Protein AF-A0A937ZPX1-F1 (afdb_monomer_lite)

Foldseek 3Di:
DPPLQAVQLVLLLVAAADDDDDDPDPAQKGKTKHQADLLCVLVLVCLQFSLLVQLLLVLLVHHSDPQAHWDDPDRAWIDGDQKIKGFPDDDVQKTKIWIWGHDPPDDPPPDTDTWIKIKRCVCSNVRIIMIMIRDPPSVPDDVVSVVSSRVSNHVRNDPVSSVSSSVSLVVQVVVFPPPCRNNSSSVSSVVSSVCVVVPPDDDD

Radius of gyration: 17.15 Å; chains: 1; bounding box: 42×49×42 Å

Secondary structure (DSSP, 8-state):
---SSSTTTGGGSS-----------SSSEEEEEEE--GGGGGGGGGGG-HHHHHHHHHHTT--S-SSS--EEEETTEEEETTEEEEEEEEETTEEEEEEEEEPTTS-TTSSEEEEEEEEE-TTGGGTEEEEEEE-TTGGGS-HHHHHHHHHHHHHTT-HHHHHHHHHHHHHHHHHSPTT-HHHHHHHHHHHHHHHHHHSPPPP-

Sequence (204 aa):
MRHAAALLACAWLFAVAGPAATQTSRGDAMRFDVPVNPKLERYAFLFAHPAYAAIAMESAGVPPSAASRVRAVNGQTIEFCDVVLRHAGSKGAVHDYEAGLRLPGRPAGQGTLALPIRVDATTLAQGRVSVVVSLPLAGLLPAEVADKIRFKAQYSADEVTQGRVLAYLDELSQRAPAGTGAAGVLEAIALDAYNRRIGPAAPG

pLDDT: mean 76.78, std 19.58, range [26.92, 96.38]

Structure (mmCIF, N/CA/C/O backbone):
data_AF-A0A937ZPX1-F1
#
_entry.id   AF-A0A937ZPX1-F1
#
loop_
_atom_site.group_PDB
_atom_site.id
_atom_site.type_symbol
_atom_site.label_atom_id
_atom_site.label_alt_id
_atom_site.label_comp_id
_atom_site.label_asym_id
_atom_site.label_entity_id
_atom_site.label_seq_id
_atom_site.pdbx_PDB_ins_code
_atom_site.Cartn_x
_atom_site.Cartn_y
_atom_site.Cartn_z
_atom_site.occupancy
_atom_site.B_iso_or_equiv
_atom_site.auth_seq_id
_atom_site.auth_comp_id
_atom_site.auth_asym_id
_atom_site.auth_atom_id
_atom_site.pdbx_PDB_model_num
ATOM 1 N N . MET A 1 1 ? 21.772 9.789 -17.185 1.00 31.03 1 MET A N 1
ATOM 2 C CA . MET A 1 1 ? 20.898 8.596 -17.088 1.00 31.03 1 MET A CA 1
ATOM 3 C C . MET A 1 1 ? 19.771 8.891 -16.094 1.00 31.03 1 MET A C 1
ATOM 5 O O . MET A 1 1 ? 19.997 8.789 -14.898 1.00 31.03 1 MET A O 1
ATOM 9 N N . ARG A 1 2 ? 18.605 9.377 -16.556 1.00 28.53 2 ARG A N 1
ATOM 10 C CA . ARG A 1 2 ? 17.520 9.925 -15.702 1.00 28.53 2 ARG A CA 1
ATOM 11 C C . ARG A 1 2 ? 16.160 9.205 -15.830 1.00 28.53 2 ARG A C 1
ATOM 13 O O . ARG A 1 2 ? 15.161 9.726 -15.361 1.00 28.53 2 ARG A O 1
ATOM 20 N N . HIS A 1 3 ? 16.108 7.994 -16.395 1.00 27.91 3 HIS A N 1
ATOM 21 C CA . HIS A 1 3 ? 14.830 7.315 -16.699 1.00 27.91 3 HIS A CA 1
ATOM 22 C C . HIS A 1 3 ? 14.634 5.925 -16.064 1.00 27.91 3 HIS A C 1
ATOM 24 O O . HIS A 1 3 ? 13.796 5.160 -16.518 1.00 27.91 3 HIS A O 1
ATOM 30 N N . ALA A 1 4 ? 15.338 5.597 -14.974 1.00 26.92 4 ALA A N 1
ATOM 31 C CA . ALA A 1 4 ? 15.158 4.319 -14.260 1.00 26.92 4 ALA A CA 1
ATOM 32 C C . ALA A 1 4 ? 14.374 4.437 -12.932 1.00 26.92 4 ALA A C 1
ATOM 34 O O . ALA A 1 4 ? 14.269 3.470 -12.182 1.00 26.92 4 ALA A O 1
ATOM 35 N N . ALA A 1 5 ? 13.829 5.616 -12.613 1.00 30.03 5 ALA A N 1
ATOM 36 C CA . ALA A 1 5 ? 13.212 5.887 -11.309 1.00 30.03 5 ALA A CA 1
ATOM 37 C C . ALA A 1 5 ? 11.721 5.504 -11.217 1.00 30.03 5 ALA A C 1
ATOM 39 O O . ALA A 1 5 ? 11.164 5.479 -10.122 1.00 30.03 5 ALA A O 1
ATOM 40 N N . ALA A 1 6 ? 11.080 5.184 -12.343 1.00 32.66 6 ALA A N 1
ATOM 41 C CA . ALA A 1 6 ? 9.627 5.063 -12.423 1.00 32.66 6 ALA A CA 1
ATOM 42 C C . ALA A 1 6 ? 9.093 3.626 -12.219 1.00 32.66 6 ALA A C 1
ATOM 44 O O . ALA A 1 6 ? 7.953 3.437 -11.822 1.00 32.66 6 ALA A O 1
ATOM 45 N N . LEU A 1 7 ? 9.933 2.596 -12.347 1.00 31.48 7 LEU A N 1
ATOM 46 C CA . LEU A 1 7 ? 9.563 1.215 -11.984 1.00 31.48 7 LEU A CA 1
ATOM 47 C C . LEU A 1 7 ? 9.625 0.945 -10.467 1.00 31.48 7 LEU A C 1
ATOM 49 O O . LEU A 1 7 ? 9.211 -0.109 -9.995 1.00 31.48 7 LEU A O 1
ATOM 53 N N . LEU A 1 8 ? 10.129 1.906 -9.688 1.00 31.09 8 LEU A N 1
ATOM 54 C CA . LEU A 1 8 ? 10.545 1.703 -8.300 1.00 31.09 8 LEU A CA 1
ATOM 55 C C . LEU A 1 8 ? 9.529 2.127 -7.235 1.00 31.09 8 LEU A C 1
ATOM 57 O O . LEU A 1 8 ? 9.814 1.969 -6.050 1.00 31.09 8 LEU A O 1
ATOM 61 N N . ALA A 1 9 ? 8.377 2.663 -7.630 1.00 34.94 9 ALA A N 1
ATOM 62 C CA . ALA A 1 9 ? 7.306 3.001 -6.693 1.00 34.94 9 ALA A CA 1
ATOM 63 C C . ALA A 1 9 ? 5.992 2.244 -6.959 1.00 34.94 9 ALA A C 1
ATOM 65 O O . ALA A 1 9 ? 5.156 2.167 -6.064 1.00 34.94 9 ALA A O 1
ATOM 66 N N . CYS A 1 10 ? 5.867 1.524 -8.086 1.00 33.00 10 CYS A N 1
ATOM 67 C CA . CYS A 1 10 ? 4.817 0.508 -8.226 1.00 33.00 10 CYS A CA 1
ATOM 68 C C . CYS A 1 10 ? 4.980 -0.593 -7.178 1.00 33.00 10 CYS A C 1
ATOM 70 O O . CYS A 1 10 ? 4.009 -0.952 -6.538 1.00 33.00 10 CYS A O 1
ATOM 72 N N . ALA A 1 11 ? 6.211 -1.045 -6.923 1.00 36.75 11 ALA A N 1
ATOM 73 C CA . ALA A 1 11 ? 6.512 -2.078 -5.930 1.00 36.75 11 ALA A CA 1
ATOM 74 C C . ALA A 1 11 ? 6.548 -1.585 -4.468 1.00 36.75 11 ALA A C 1
ATOM 76 O O . ALA A 1 11 ? 6.886 -2.363 -3.591 1.00 36.75 11 ALA A O 1
ATOM 77 N N . TRP A 1 12 ? 6.251 -0.310 -4.191 1.00 38.00 12 TRP A N 1
ATOM 78 C CA . TRP A 1 12 ? 6.150 0.220 -2.816 1.00 38.00 12 TRP A CA 1
ATOM 79 C C . TRP A 1 12 ? 4.711 0.508 -2.395 1.00 38.00 12 TRP A C 1
ATOM 81 O O . TRP A 1 12 ? 4.411 0.556 -1.207 1.00 38.00 12 TRP A O 1
ATOM 91 N N . LEU A 1 13 ? 3.805 0.606 -3.368 1.00 39.78 13 LEU A N 1
ATOM 92 C CA . LEU A 1 13 ? 2.374 0.425 -3.134 1.00 39.78 13 LEU A CA 1
ATOM 93 C C . LEU A 1 13 ? 1.948 -1.031 -3.032 1.00 39.78 13 LEU A C 1
ATOM 95 O O . LEU A 1 13 ? 0.796 -1.324 -2.724 1.00 39.78 13 LEU A O 1
ATOM 99 N N . PHE A 1 14 ? 2.904 -1.930 -3.206 1.00 39.75 14 PHE A N 1
ATOM 100 C CA . PHE A 1 14 ? 2.783 -3.301 -2.783 1.00 39.75 14 PHE A CA 1
ATOM 101 C C . PHE A 1 14 ? 3.719 -3.464 -1.612 1.00 39.75 14 PHE A C 1
ATOM 103 O O . PHE A 1 14 ? 4.932 -3.420 -1.776 1.00 39.75 14 PHE A O 1
ATOM 110 N N . ALA A 1 15 ? 3.116 -3.488 -0.425 1.00 34.44 15 ALA A N 1
ATOM 111 C CA 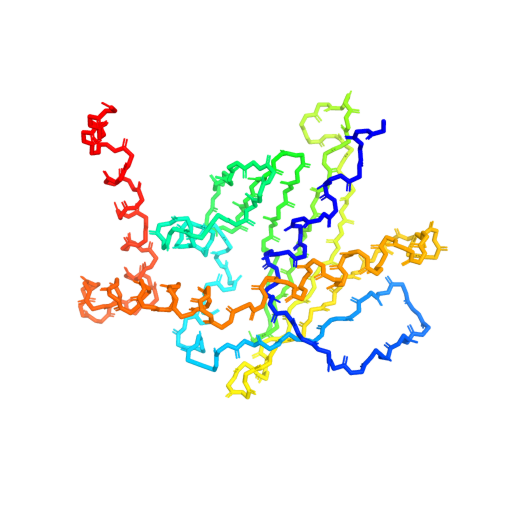. ALA A 1 15 ? 3.778 -3.532 0.867 1.00 34.44 15 ALA A CA 1
ATOM 112 C C . ALA A 1 15 ? 5.003 -4.485 0.816 1.00 34.44 15 ALA A C 1
ATOM 114 O O . ALA A 1 15 ? 4.901 -5.481 0.117 1.00 34.44 15 ALA A O 1
ATOM 115 N N . VAL A 1 16 ? 6.187 -4.087 1.337 1.00 52.47 16 VAL A N 1
ATOM 116 C CA . VAL A 1 16 ? 6.844 -4.473 2.625 1.00 52.47 16 VAL A CA 1
ATOM 117 C C . VAL A 1 16 ? 7.428 -5.915 2.805 1.00 52.47 16 VAL A C 1
ATOM 119 O O . VAL A 1 16 ? 6.914 -6.690 3.601 1.00 52.47 16 VAL A O 1
ATOM 122 N N . ALA A 1 17 ? 8.503 -6.323 2.098 1.00 31.88 17 ALA A N 1
ATOM 123 C CA . ALA A 1 17 ? 9.098 -7.676 2.224 1.00 31.88 17 ALA A CA 1
ATOM 124 C C . ALA A 1 17 ? 10.453 -7.905 2.930 1.00 31.88 17 ALA A C 1
ATOM 126 O O . ALA A 1 17 ? 11.265 -7.029 3.075 1.00 31.88 17 ALA A O 1
ATOM 127 N N . GLY A 1 18 ? 10.792 -9.142 3.280 1.00 33.53 18 GLY A N 1
ATOM 128 C CA . GLY A 1 18 ? 12.063 -9.606 3.848 1.00 33.53 18 GLY A CA 1
ATOM 129 C C . GLY A 1 18 ? 12.495 -10.862 3.089 1.00 33.53 18 GLY A C 1
ATOM 130 O O . GLY A 1 18 ? 11.837 -11.231 2.113 1.00 33.53 18 GLY A O 1
ATOM 131 N N . PRO A 1 19 ? 13.604 -11.526 3.447 1.00 36.06 19 PRO A N 1
ATOM 132 C CA . PRO A 1 19 ? 14.164 -12.576 2.613 1.00 36.06 19 PRO A CA 1
ATOM 133 C C . PRO A 1 19 ? 13.391 -13.883 2.832 1.00 36.06 19 PRO A C 1
ATOM 135 O O . PRO A 1 19 ? 13.694 -14.652 3.738 1.00 36.06 19 PRO A O 1
ATOM 138 N N . ALA A 1 20 ? 12.394 -14.151 1.993 1.00 34.47 20 ALA A N 1
ATOM 139 C CA . ALA A 1 20 ? 11.843 -15.489 1.814 1.00 34.47 20 ALA A CA 1
ATOM 140 C C . ALA A 1 20 ? 12.116 -15.950 0.377 1.00 34.47 20 ALA A C 1
ATOM 142 O O . ALA A 1 20 ? 12.032 -15.170 -0.570 1.00 34.47 20 ALA A O 1
ATOM 143 N N . ALA A 1 21 ? 12.539 -17.206 0.265 1.00 37.75 21 ALA A N 1
ATOM 144 C CA . ALA A 1 21 ? 13.148 -17.833 -0.899 1.00 37.75 21 ALA A CA 1
ATOM 145 C C . ALA A 1 21 ? 12.478 -17.498 -2.245 1.00 37.75 21 ALA A C 1
ATOM 147 O O . ALA A 1 21 ? 11.289 -17.726 -2.455 1.00 37.75 21 ALA A O 1
ATOM 148 N N . THR A 1 22 ? 13.290 -17.029 -3.190 1.00 45.91 22 THR A N 1
ATOM 149 C CA . THR A 1 22 ? 12.905 -16.824 -4.585 1.00 45.91 22 THR A CA 1
ATOM 150 C C . THR A 1 22 ? 12.623 -18.175 -5.247 1.00 45.91 22 THR A C 1
ATOM 152 O O . THR A 1 22 ? 13.540 -18.964 -5.463 1.00 45.91 22 THR A O 1
ATOM 155 N N . GLN A 1 23 ? 11.375 -18.435 -5.635 1.00 46.03 23 GLN A N 1
ATOM 156 C CA . GLN A 1 23 ? 11.095 -19.347 -6.743 1.00 46.03 23 GLN A CA 1
ATOM 157 C C . GLN A 1 23 ? 10.948 -18.505 -8.008 1.00 46.03 23 GLN A C 1
ATOM 159 O O . GLN A 1 23 ? 9.886 -17.957 -8.290 1.00 46.03 23 GLN A O 1
ATOM 164 N N . THR A 1 24 ? 12.027 -18.391 -8.780 1.00 44.91 24 THR A N 1
ATOM 165 C CA . THR A 1 24 ? 11.967 -17.950 -10.177 1.00 44.91 24 THR A CA 1
ATOM 166 C C . THR A 1 24 ? 11.307 -19.071 -10.977 1.00 44.91 24 THR A C 1
ATOM 168 O O . THR A 1 24 ? 11.967 -19.913 -11.584 1.00 44.91 24 THR A O 1
ATOM 171 N N . SER A 1 25 ? 9.977 -19.150 -10.936 1.00 45.09 25 SER A N 1
ATOM 172 C CA . SER A 1 25 ? 9.245 -19.969 -11.895 1.00 45.09 25 SER A CA 1
ATOM 173 C C . SER A 1 25 ? 9.528 -19.402 -13.283 1.00 45.09 25 SER A C 1
ATOM 175 O O . SER A 1 25 ? 9.296 -18.216 -13.501 1.00 45.09 25 SER A O 1
ATOM 177 N N . ARG A 1 26 ? 10.040 -20.227 -14.205 1.00 47.75 26 ARG A N 1
ATOM 178 C CA . ARG A 1 26 ? 10.111 -19.933 -15.647 1.00 47.75 26 ARG A CA 1
ATOM 179 C C . ARG A 1 26 ? 8.772 -19.340 -16.111 1.00 47.75 26 ARG A C 1
ATOM 181 O O . ARG A 1 26 ? 7.818 -20.081 -16.318 1.00 47.75 26 ARG A O 1
ATOM 188 N N . GLY A 1 27 ? 8.690 -18.024 -16.228 1.00 55.78 27 GLY A N 1
ATOM 189 C CA . GLY A 1 27 ? 7.470 -17.309 -16.582 1.00 55.78 27 GLY A CA 1
ATOM 190 C C . GLY A 1 27 ? 7.655 -15.821 -16.327 1.00 55.78 27 GLY A C 1
ATOM 191 O O . GLY A 1 27 ? 8.366 -15.441 -15.402 1.00 55.78 27 GLY A O 1
ATOM 192 N N . ASP A 1 28 ? 7.036 -14.987 -17.157 1.00 70.50 28 ASP A N 1
ATOM 193 C CA . ASP A 1 28 ? 7.205 -13.526 -17.240 1.00 70.50 28 ASP A CA 1
ATOM 194 C C . ASP A 1 28 ? 6.722 -12.721 -16.006 1.00 70.50 28 ASP A C 1
ATOM 196 O O . ASP A 1 28 ? 6.373 -11.541 -16.100 1.00 70.50 28 ASP A O 1
ATOM 200 N N . ALA A 1 29 ? 6.675 -13.345 -14.829 1.00 81.19 29 ALA A N 1
ATOM 201 C CA . ALA A 1 29 ? 6.147 -12.776 -13.601 1.00 81.19 29 ALA A CA 1
ATOM 202 C C . ALA A 1 29 ? 7.191 -12.800 -12.477 1.00 81.19 29 ALA A C 1
ATOM 204 O O . ALA A 1 29 ? 7.749 -13.842 -12.134 1.00 81.19 29 ALA A O 1
ATOM 205 N N . MET A 1 30 ? 7.422 -11.641 -11.862 1.00 81.00 30 MET A N 1
ATOM 206 C CA . MET A 1 30 ? 8.221 -11.520 -10.644 1.00 81.00 30 MET A CA 1
ATOM 207 C C . MET A 1 30 ? 7.313 -11.668 -9.431 1.00 81.00 30 MET A C 1
ATOM 209 O O . MET A 1 30 ? 6.337 -10.929 -9.304 1.00 81.00 30 MET A O 1
ATOM 213 N N . ARG A 1 31 ? 7.651 -12.588 -8.527 1.00 85.88 31 ARG A N 1
ATOM 214 C CA . ARG A 1 31 ? 6.937 -12.794 -7.266 1.00 85.88 31 ARG A CA 1
ATOM 215 C C . ARG A 1 31 ? 7.773 -12.321 -6.080 1.00 85.88 31 ARG A C 1
ATOM 217 O O . ARG A 1 31 ? 8.967 -12.605 -6.011 1.00 85.88 31 ARG A O 1
ATOM 224 N N . PHE A 1 32 ? 7.120 -11.653 -5.138 1.00 82.12 32 PHE A N 1
ATOM 225 C CA . PHE A 1 32 ? 7.692 -11.157 -3.893 1.00 82.12 32 PHE A CA 1
ATOM 226 C C . PHE A 1 32 ? 6.805 -11.594 -2.730 1.00 82.12 32 PHE A C 1
ATOM 228 O O . PHE A 1 32 ? 5.593 -11.412 -2.796 1.00 82.12 32 PHE A O 1
ATOM 235 N N . ASP A 1 33 ? 7.395 -12.138 -1.668 1.00 83.50 33 ASP A N 1
ATOM 236 C CA . ASP A 1 33 ? 6.673 -12.433 -0.430 1.00 83.50 33 ASP A CA 1
ATOM 237 C C . ASP A 1 33 ? 7.076 -11.442 0.655 1.00 83.50 33 ASP A C 1
ATOM 239 O O . ASP A 1 33 ? 8.256 -11.208 0.910 1.00 83.50 33 ASP A O 1
ATOM 243 N N . VAL A 1 34 ? 6.066 -10.865 1.286 1.00 82.38 34 VAL A N 1
ATOM 244 C CA . VAL A 1 34 ? 6.112 -9.582 1.966 1.00 82.38 34 VAL A CA 1
ATOM 245 C C . VAL A 1 34 ? 5.782 -9.734 3.452 1.00 82.38 34 VAL A C 1
ATOM 247 O O . VAL A 1 34 ? 4.604 -9.905 3.751 1.00 82.38 34 VAL A O 1
ATOM 250 N N . PRO A 1 35 ? 6.740 -9.696 4.402 1.00 83.62 35 PRO A N 1
ATOM 251 C CA . PRO A 1 35 ? 6.484 -9.510 5.829 1.00 83.62 35 PRO A CA 1
ATOM 252 C C . PRO A 1 35 ? 5.735 -8.226 6.170 1.00 83.62 35 PRO A C 1
ATOM 254 O O . PRO A 1 35 ? 6.293 -7.140 6.268 1.00 83.62 35 PRO A O 1
ATOM 257 N N . VAL A 1 36 ? 4.468 -8.393 6.497 1.00 87.75 36 VAL A N 1
ATOM 258 C CA . VAL A 1 36 ? 3.604 -7.339 7.017 1.00 87.75 36 VAL A CA 1
ATOM 259 C C . VAL A 1 36 ? 3.306 -7.568 8.492 1.00 87.75 36 VAL A C 1
ATOM 261 O O . VAL A 1 36 ? 3.318 -8.694 8.983 1.00 87.75 36 VAL A O 1
ATOM 264 N N . ASN A 1 37 ? 2.976 -6.503 9.210 1.00 90.19 37 ASN A N 1
ATOM 265 C CA . ASN A 1 37 ? 2.454 -6.589 10.558 1.00 90.19 37 ASN A CA 1
ATOM 266 C C . ASN A 1 37 ? 1.060 -7.239 10.495 1.00 90.19 37 ASN A C 1
ATOM 268 O O . ASN A 1 37 ? 0.163 -6.654 9.879 1.00 90.19 37 ASN A O 1
ATOM 272 N N . PRO A 1 38 ? 0.833 -8.394 11.150 1.00 92.44 38 PRO A N 1
ATOM 273 C CA . PRO A 1 38 ? -0.458 -9.084 11.117 1.00 92.44 38 PRO A CA 1
ATOM 274 C C . PRO A 1 38 ? -1.637 -8.204 11.541 1.00 92.44 38 PRO A C 1
ATOM 276 O O . PRO A 1 38 ? -2.753 -8.366 11.059 1.00 92.44 38 PRO A O 1
ATOM 279 N N . LYS A 1 39 ? -1.396 -7.211 12.407 1.00 93.12 39 LYS A N 1
ATOM 280 C CA . LYS A 1 39 ? -2.435 -6.285 12.878 1.00 93.12 39 LYS A CA 1
ATOM 281 C C . LYS A 1 39 ? -3.006 -5.398 11.769 1.00 93.12 39 LYS A C 1
ATOM 283 O O . LYS A 1 39 ? -4.071 -4.823 11.969 1.00 93.12 39 LYS A O 1
ATOM 288 N N . LEU A 1 40 ? -2.344 -5.290 10.614 1.00 91.25 40 LEU A N 1
ATOM 289 C CA . LEU A 1 40 ? -2.880 -4.589 9.443 1.00 91.25 40 LEU A CA 1
ATOM 290 C C . LEU A 1 40 ? -4.083 -5.309 8.818 1.00 91.25 40 LEU A C 1
ATOM 292 O O . LEU A 1 40 ? -4.800 -4.690 8.037 1.00 91.25 40 LEU A O 1
ATOM 296 N N . GLU A 1 41 ? -4.358 -6.564 9.189 1.00 93.06 41 GLU A N 1
ATOM 297 C CA . GLU A 1 41 ? -5.525 -7.322 8.721 1.00 93.06 41 GLU A CA 1
ATOM 298 C C . GLU A 1 41 ? -6.846 -6.564 8.909 1.00 93.06 41 GLU A C 1
ATOM 300 O O . GLU A 1 41 ? -7.673 -6.521 7.999 1.00 93.06 41 GLU A O 1
ATOM 305 N N . ARG A 1 42 ? -7.017 -5.856 10.033 1.00 93.94 42 ARG A N 1
ATOM 306 C CA . ARG A 1 42 ? -8.225 -5.048 10.298 1.00 93.94 42 ARG A CA 1
ATOM 307 C C . ARG A 1 42 ? -8.419 -3.877 9.324 1.00 93.94 42 ARG A C 1
ATOM 309 O O . ARG A 1 42 ? -9.518 -3.339 9.225 1.00 93.94 42 ARG A O 1
ATOM 316 N N . TYR A 1 43 ? -7.369 -3.504 8.594 1.00 94.75 43 TYR A N 1
ATOM 317 C CA . TYR A 1 43 ? -7.372 -2.455 7.576 1.00 94.75 43 TYR A CA 1
ATOM 318 C C . TYR A 1 43 ? -7.177 -3.006 6.157 1.00 94.75 43 TYR A C 1
ATOM 320 O O . TYR A 1 43 ? -6.887 -2.239 5.240 1.00 94.75 43 TYR A O 1
ATOM 328 N N . ALA A 1 44 ? -7.384 -4.311 5.935 1.00 92.62 44 ALA A N 1
ATOM 329 C CA . ALA A 1 44 ? -7.237 -4.939 4.619 1.00 92.62 44 ALA A CA 1
ATOM 330 C C . ALA A 1 44 ? -8.138 -4.313 3.535 1.00 92.62 44 ALA A C 1
ATOM 332 O O . ALA A 1 44 ? -7.807 -4.345 2.353 1.00 92.62 44 ALA A O 1
ATOM 333 N N . PHE A 1 45 ? -9.243 -3.662 3.910 1.00 93.06 45 PHE A N 1
ATOM 334 C CA . PHE A 1 45 ? -10.071 -2.922 2.953 1.00 93.06 45 PHE A CA 1
ATOM 335 C C . PHE A 1 45 ? -9.289 -1.822 2.207 1.00 93.06 45 PHE A C 1
ATOM 337 O O . PHE A 1 45 ? -9.651 -1.480 1.082 1.00 93.06 45 PHE A O 1
ATOM 344 N N . LEU A 1 46 ? -8.190 -1.302 2.773 1.00 94.12 46 LEU A N 1
ATOM 345 C CA . LEU A 1 46 ? -7.334 -0.305 2.123 1.00 94.12 46 LEU A CA 1
ATOM 346 C C . LEU A 1 46 ? -6.647 -0.827 0.855 1.00 94.12 46 LEU A C 1
ATOM 348 O O . LEU A 1 46 ? -6.299 -0.014 -0.001 1.00 94.12 46 LEU A O 1
ATOM 352 N N . PHE A 1 47 ? -6.517 -2.146 0.664 1.00 92.50 47 PHE A N 1
ATOM 353 C CA . PHE A 1 47 ? -6.026 -2.701 -0.602 1.00 92.50 47 PHE A CA 1
ATOM 354 C C . PHE A 1 47 ? -6.926 -2.289 -1.779 1.00 92.50 47 PHE A C 1
ATOM 356 O O . PHE A 1 47 ? -6.426 -1.922 -2.842 1.00 92.50 47 PHE A O 1
ATOM 363 N N . ALA A 1 48 ? -8.244 -2.224 -1.586 1.00 93.75 48 ALA A N 1
ATOM 364 C CA . ALA A 1 48 ? -9.164 -1.738 -2.618 1.00 93.75 48 ALA A CA 1
ATOM 365 C C . ALA A 1 48 ? -9.119 -0.208 -2.818 1.00 93.75 48 ALA A C 1
ATOM 367 O O . ALA A 1 48 ? -9.715 0.316 -3.764 1.00 93.75 48 ALA A O 1
ATOM 368 N N . HIS A 1 49 ? -8.413 0.513 -1.942 1.00 94.19 49 HIS A N 1
ATOM 369 C CA . HIS A 1 49 ? -8.410 1.970 -1.846 1.00 94.19 49 HIS A CA 1
ATOM 370 C C . HIS A 1 49 ? -6.982 2.550 -1.761 1.00 94.19 49 HIS A C 1
ATOM 372 O O . HIS A 1 49 ? -6.648 3.244 -0.793 1.00 94.19 49 HIS A O 1
ATOM 378 N N . PRO A 1 50 ? -6.121 2.313 -2.773 1.00 90.88 50 PRO A N 1
ATOM 379 C CA . PRO A 1 50 ? -4.708 2.699 -2.740 1.00 90.88 50 PRO A CA 1
ATOM 380 C C . PRO A 1 50 ? -4.475 4.200 -2.516 1.00 90.88 50 PRO A C 1
ATOM 382 O O . PRO A 1 50 ? -3.457 4.582 -1.944 1.00 90.88 50 PRO A O 1
ATOM 385 N N . ALA A 1 51 ? -5.415 5.063 -2.913 1.00 91.25 51 ALA A N 1
ATOM 386 C CA . ALA A 1 51 ? -5.311 6.495 -2.645 1.00 91.25 51 ALA A CA 1
ATOM 387 C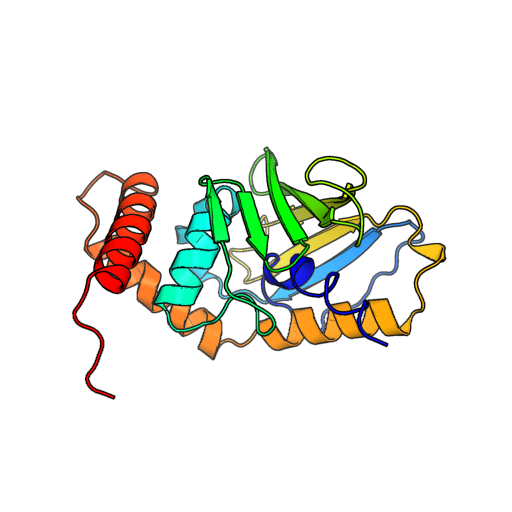 C . ALA A 1 51 ? -5.427 6.836 -1.165 1.00 91.25 51 ALA A C 1
ATOM 389 O O . ALA A 1 51 ? -4.622 7.609 -0.653 1.00 91.25 51 ALA A O 1
ATOM 390 N N . TYR A 1 52 ? -6.379 6.225 -0.467 1.00 92.44 52 TYR A N 1
ATOM 391 C CA . TYR A 1 52 ? -6.528 6.418 0.971 1.00 92.44 52 TYR A CA 1
ATOM 392 C C . TYR A 1 52 ? -5.372 5.782 1.739 1.00 92.44 52 TYR A C 1
ATOM 394 O O . TYR A 1 52 ? -4.893 6.376 2.698 1.00 92.44 52 TYR A O 1
ATOM 402 N N . ALA A 1 53 ? -4.865 4.633 1.281 1.00 92.12 53 ALA A N 1
ATOM 403 C CA . ALA A 1 53 ? -3.663 4.029 1.848 1.00 92.12 53 ALA A CA 1
ATOM 404 C C . ALA A 1 53 ? -2.452 4.976 1.744 1.00 92.12 53 ALA A C 1
ATOM 406 O O . ALA A 1 53 ? -1.786 5.237 2.742 1.00 92.12 53 ALA A O 1
ATOM 407 N N . ALA A 1 54 ? -2.209 5.552 0.561 1.00 90.00 54 ALA A N 1
ATOM 408 C CA . ALA A 1 54 ? -1.112 6.495 0.356 1.00 90.00 54 ALA A CA 1
ATOM 409 C C . ALA A 1 54 ? -1.261 7.765 1.209 1.00 90.00 54 ALA A C 1
ATOM 411 O O . ALA A 1 54 ? -0.290 8.215 1.812 1.00 90.00 54 ALA A O 1
ATOM 412 N N . ILE A 1 55 ? -2.476 8.313 1.303 1.00 90.69 55 ILE A N 1
ATOM 413 C CA . ILE A 1 55 ? -2.766 9.472 2.156 1.00 90.69 55 ILE A CA 1
ATOM 414 C C . ILE A 1 55 ? -2.520 9.137 3.631 1.00 90.69 55 ILE A C 1
ATOM 416 O O . ILE A 1 55 ? -1.880 9.915 4.331 1.00 90.69 55 ILE A O 1
ATOM 420 N N . ALA A 1 56 ? -2.979 7.976 4.104 1.00 90.81 56 ALA A N 1
ATOM 421 C CA . ALA A 1 56 ? -2.764 7.549 5.482 1.00 90.81 56 ALA A CA 1
ATOM 422 C C . ALA A 1 56 ? -1.272 7.411 5.814 1.00 90.81 56 ALA A C 1
ATOM 424 O O . ALA A 1 56 ? -0.840 7.823 6.888 1.00 90.81 56 ALA A O 1
ATOM 425 N N . MET A 1 57 ? -0.467 6.895 4.879 1.00 89.81 57 MET A N 1
ATOM 426 C CA . MET A 1 57 ? 0.989 6.846 5.030 1.00 89.81 57 MET A CA 1
ATOM 427 C C . MET A 1 57 ? 1.596 8.248 5.141 1.00 89.81 57 MET A C 1
ATOM 429 O O . MET A 1 57 ? 2.339 8.511 6.089 1.00 89.81 57 MET A O 1
ATOM 433 N N . GLU A 1 58 ? 1.247 9.162 4.228 1.00 89.25 58 GLU A N 1
ATOM 434 C CA . GLU A 1 58 ? 1.734 10.548 4.273 1.00 89.25 58 GLU A CA 1
ATOM 435 C C . GLU A 1 58 ? 1.364 11.224 5.601 1.00 89.25 58 GLU A C 1
ATOM 437 O O . GLU A 1 58 ? 2.217 11.844 6.241 1.00 89.25 58 GLU A O 1
ATOM 442 N N . SER A 1 59 ? 0.127 11.046 6.066 1.00 90.25 59 SER A N 1
ATOM 443 C CA . SER A 1 59 ? -0.342 11.580 7.348 1.00 90.25 59 SER A CA 1
ATOM 444 C C . SER A 1 59 ? 0.344 10.941 8.561 1.00 90.25 59 SER A C 1
ATOM 446 O O . SER A 1 59 ? 0.566 11.623 9.566 1.00 90.25 59 SER A O 1
ATOM 448 N N . ALA A 1 60 ? 0.761 9.678 8.465 1.00 88.56 60 ALA A N 1
ATOM 449 C CA . ALA A 1 60 ? 1.592 9.009 9.465 1.00 88.56 60 ALA A CA 1
ATOM 450 C C . ALA A 1 60 ? 3.079 9.433 9.414 1.00 88.56 60 ALA A C 1
ATOM 452 O O . ALA A 1 60 ? 3.906 8.891 10.151 1.00 88.56 60 ALA A O 1
ATOM 453 N N . GLY A 1 61 ? 3.445 10.386 8.546 1.00 88.38 61 GLY A N 1
ATOM 454 C CA . GLY A 1 61 ? 4.822 10.852 8.367 1.00 88.38 61 GLY A CA 1
ATOM 455 C C . GLY A 1 61 ? 5.699 9.880 7.575 1.00 88.38 61 GLY A C 1
ATOM 456 O O . GLY A 1 61 ? 6.926 9.962 7.642 1.00 88.38 61 GLY A O 1
ATOM 457 N N . VAL A 1 62 ? 5.086 8.951 6.840 1.00 86.56 62 VAL A N 1
ATOM 458 C CA . VAL A 1 62 ? 5.763 7.963 5.999 1.00 86.56 62 VAL A CA 1
ATOM 459 C C . VAL A 1 62 ? 5.535 8.344 4.536 1.00 86.56 62 VAL A C 1
ATOM 461 O O . VAL A 1 62 ? 4.451 8.104 4.006 1.00 86.56 62 VAL A O 1
ATOM 464 N N . PRO A 1 63 ? 6.520 8.942 3.844 1.00 80.62 63 PRO A N 1
ATOM 465 C CA . PRO A 1 63 ? 6.340 9.301 2.446 1.00 80.62 63 PRO A CA 1
ATOM 466 C C . PRO A 1 63 ? 6.213 8.022 1.591 1.00 80.62 63 PRO A C 1
ATOM 468 O O . PRO A 1 63 ? 7.146 7.218 1.562 1.00 80.62 63 PRO A O 1
ATOM 471 N N . PRO A 1 64 ? 5.103 7.824 0.856 1.00 71.88 64 PRO A N 1
ATOM 472 C CA . PRO A 1 64 ? 4.881 6.642 0.013 1.00 71.88 64 PRO A CA 1
ATOM 473 C C . PRO A 1 64 ? 5.849 6.567 -1.178 1.00 71.88 64 PRO A C 1
ATOM 475 O O . PRO A 1 64 ? 6.052 5.505 -1.763 1.00 71.88 64 PRO A O 1
ATOM 478 N N . SER A 1 65 ? 6.475 7.689 -1.540 1.00 71.81 65 SER A N 1
ATOM 479 C CA . SER A 1 65 ? 7.555 7.749 -2.518 1.00 71.81 65 SER A CA 1
ATOM 480 C C . SER A 1 65 ? 8.616 8.745 -2.063 1.00 71.81 65 SER A C 1
ATOM 482 O O . SER A 1 65 ? 8.320 9.889 -1.732 1.00 71.81 65 SER A O 1
ATOM 484 N N . ALA A 1 66 ? 9.881 8.325 -2.107 1.00 69.06 66 ALA A N 1
ATOM 485 C CA . ALA A 1 66 ? 11.019 9.217 -1.884 1.00 69.06 66 ALA A CA 1
ATOM 486 C C . ALA A 1 66 ? 11.272 10.170 -3.069 1.00 69.06 66 ALA A C 1
ATOM 488 O O . ALA A 1 66 ? 12.026 11.129 -2.940 1.00 69.06 66 ALA A O 1
ATOM 489 N N . ALA A 1 67 ? 10.692 9.882 -4.242 1.00 65.88 67 ALA A N 1
ATOM 490 C CA . ALA A 1 67 ? 10.981 10.604 -5.479 1.00 65.88 67 ALA A CA 1
ATOM 491 C C . ALA A 1 67 ? 10.009 11.762 -5.753 1.00 65.88 67 ALA A C 1
ATOM 493 O O . ALA A 1 67 ? 10.372 12.705 -6.452 1.00 65.88 67 ALA A O 1
ATOM 494 N N . SER A 1 68 ? 8.778 11.693 -5.243 1.00 71.19 68 SER A N 1
ATOM 495 C CA . SER A 1 68 ? 7.761 12.729 -5.439 1.00 71.19 68 SER A CA 1
ATOM 496 C C . SER A 1 68 ? 6.590 12.562 -4.480 1.00 71.19 68 SER A C 1
ATOM 498 O O . SER A 1 68 ? 6.391 11.495 -3.903 1.00 71.19 68 SER A O 1
ATOM 500 N N . ARG A 1 69 ? 5.792 13.627 -4.346 1.00 77.56 69 ARG A N 1
ATOM 501 C CA . ARG A 1 69 ? 4.505 13.572 -3.646 1.00 77.56 69 ARG A CA 1
ATOM 502 C C . ARG A 1 69 ? 3.530 12.684 -4.409 1.00 77.56 69 ARG A C 1
ATOM 504 O O . ARG A 1 69 ? 3.441 12.788 -5.636 1.00 77.56 69 ARG A O 1
ATOM 511 N N . VAL A 1 70 ? 2.775 11.865 -3.683 1.00 81.56 70 VAL A N 1
ATOM 512 C CA . VAL A 1 70 ? 1.690 11.091 -4.281 1.00 81.56 70 VAL A CA 1
ATOM 513 C C . VAL A 1 70 ? 0.480 11.999 -4.474 1.00 81.56 70 VAL A C 1
ATOM 515 O O . VAL A 1 70 ? 0.125 12.826 -3.635 1.00 81.56 70 VAL A O 1
ATOM 518 N N . ARG A 1 71 ? -0.170 11.856 -5.623 1.00 86.00 71 ARG A N 1
ATOM 519 C CA . ARG A 1 71 ? -1.429 12.509 -5.952 1.00 86.00 71 ARG A CA 1
ATOM 520 C C . ARG A 1 71 ? -2.526 11.455 -6.006 1.00 86.00 71 ARG A C 1
ATOM 522 O O . ARG A 1 71 ? -2.538 10.612 -6.896 1.00 86.00 71 ARG A O 1
ATOM 529 N N . ALA A 1 72 ? -3.483 11.541 -5.091 1.00 87.06 72 ALA A N 1
ATOM 530 C CA . ALA A 1 72 ? -4.742 10.818 -5.216 1.00 87.06 72 ALA A CA 1
ATOM 531 C C . ALA A 1 72 ? -5.562 11.407 -6.376 1.00 87.06 72 ALA A C 1
ATOM 533 O O . ALA A 1 72 ? -5.845 12.607 -6.387 1.00 87.06 72 ALA A O 1
ATOM 534 N N . VAL A 1 73 ? -5.922 10.580 -7.360 1.00 87.19 73 VAL A N 1
ATOM 535 C CA . VAL A 1 73 ? -6.818 10.976 -8.465 1.00 87.19 73 VAL A CA 1
ATOM 536 C C . VAL A 1 73 ? -8.265 10.682 -8.087 1.00 87.19 73 VAL A C 1
ATOM 538 O O . VAL A 1 73 ? -9.144 11.517 -8.268 1.00 87.19 73 VAL A O 1
ATOM 541 N N . ASN A 1 74 ? -8.500 9.494 -7.539 1.00 90.44 74 ASN A N 1
ATOM 542 C CA . ASN A 1 74 ? -9.756 9.057 -6.938 1.00 90.44 74 ASN A CA 1
ATOM 543 C C . ASN A 1 74 ? -9.439 7.976 -5.891 1.00 90.44 74 ASN A C 1
ATOM 545 O O . ASN A 1 74 ? -8.281 7.598 -5.741 1.00 90.44 74 ASN A O 1
ATOM 549 N N . GLY A 1 75 ? -10.442 7.436 -5.194 1.00 87.25 75 GLY A N 1
ATOM 550 C CA . GLY A 1 75 ? -10.217 6.430 -4.146 1.00 87.25 75 GLY A CA 1
ATOM 551 C C . GLY A 1 75 ? -9.437 5.181 -4.590 1.00 87.25 75 GLY A C 1
ATOM 552 O O . GLY A 1 75 ? -8.777 4.552 -3.768 1.00 87.25 75 GLY A O 1
ATOM 553 N N . GLN A 1 76 ? -9.478 4.841 -5.882 1.00 91.56 76 GLN A N 1
ATOM 554 C CA . GLN A 1 76 ? -8.885 3.634 -6.467 1.00 91.56 76 GLN A CA 1
ATOM 555 C C . GLN A 1 76 ? -7.621 3.900 -7.295 1.00 91.56 76 GLN A C 1
ATOM 557 O O . GLN A 1 76 ? -6.999 2.953 -7.774 1.00 91.56 76 GLN A O 1
ATOM 562 N N . THR A 1 77 ? -7.251 5.166 -7.500 1.00 88.69 77 THR A N 1
ATOM 563 C CA . THR A 1 77 ? -6.194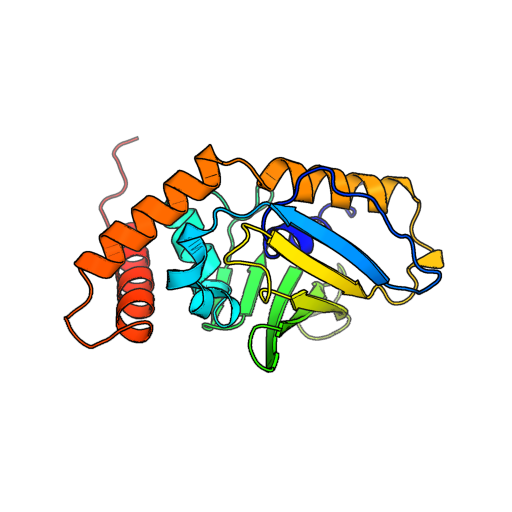 5.562 -8.437 1.00 88.69 77 THR A CA 1
ATOM 564 C C . THR A 1 77 ? -5.287 6.607 -7.820 1.00 88.69 77 THR A C 1
ATOM 566 O O . THR A 1 77 ? -5.739 7.639 -7.317 1.00 88.69 77 THR A O 1
ATOM 569 N N . ILE A 1 78 ? -3.990 6.370 -7.941 1.00 88.06 78 ILE A N 1
ATOM 570 C CA . ILE A 1 78 ? -2.946 7.291 -7.512 1.00 88.06 78 ILE A CA 1
ATOM 571 C C . ILE A 1 78 ? -1.946 7.540 -8.628 1.00 88.06 78 ILE A C 1
ATOM 573 O O . ILE A 1 78 ? -1.736 6.699 -9.502 1.00 88.06 78 ILE A O 1
ATOM 577 N N . GLU A 1 79 ? -1.298 8.691 -8.550 1.00 86.44 79 GLU A N 1
ATOM 578 C CA . GLU A 1 79 ? -0.224 9.092 -9.442 1.00 86.44 79 GLU A CA 1
ATOM 579 C C . GLU A 1 79 ? 0.989 9.547 -8.636 1.00 86.44 79 GLU A C 1
ATOM 581 O O . GLU A 1 79 ? 0.856 10.249 -7.634 1.00 86.44 79 GLU A O 1
ATOM 586 N N . PHE A 1 80 ? 2.183 9.184 -9.085 1.00 78.94 80 PHE A N 1
ATOM 587 C CA . PHE A 1 80 ? 3.443 9.704 -8.561 1.00 78.94 80 PHE A CA 1
ATOM 588 C C . PHE A 1 80 ? 4.459 9.796 -9.696 1.00 78.94 80 PHE A C 1
ATOM 590 O O . PHE A 1 80 ? 4.705 8.826 -10.409 1.00 78.94 80 PHE A O 1
ATOM 597 N N . CYS A 1 81 ? 5.064 10.972 -9.880 1.00 81.00 81 CYS A N 1
ATOM 598 C CA . CYS A 1 81 ? 5.846 11.281 -11.086 1.00 81.00 81 CYS A CA 1
ATOM 599 C C . CYS A 1 81 ? 5.081 10.888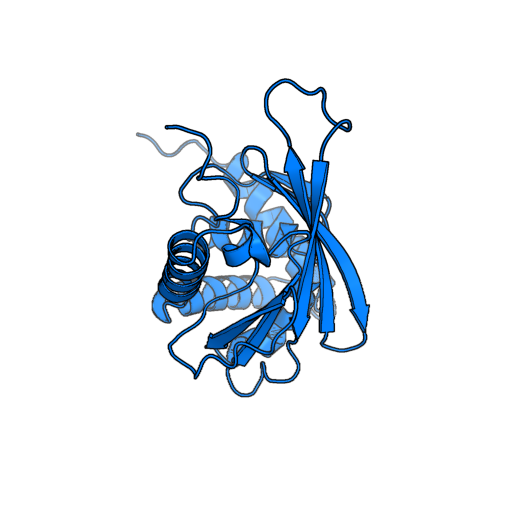 -12.372 1.00 81.00 81 CYS A C 1
ATOM 601 O O . CYS A 1 81 ? 3.975 11.362 -12.618 1.00 81.00 81 CYS A O 1
ATOM 603 N N . ASP A 1 82 ? 5.675 9.990 -13.160 1.00 79.44 82 ASP A N 1
ATOM 604 C CA . ASP A 1 82 ? 5.171 9.475 -14.428 1.00 79.44 82 ASP A CA 1
ATOM 605 C C . ASP A 1 82 ? 4.417 8.152 -14.262 1.00 79.44 82 ASP A C 1
ATOM 607 O O . ASP A 1 82 ? 4.183 7.443 -15.233 1.00 79.44 82 ASP A O 1
ATOM 611 N N . VAL A 1 83 ? 4.064 7.771 -13.038 1.00 81.06 83 VAL A N 1
ATOM 612 C CA . VAL A 1 83 ? 3.505 6.457 -12.742 1.00 81.06 83 VAL A CA 1
ATOM 613 C C . VAL A 1 83 ? 2.093 6.602 -12.219 1.00 81.06 83 VAL A C 1
ATOM 615 O O . VAL A 1 83 ? 1.822 7.416 -11.339 1.00 81.06 83 VAL A O 1
ATOM 618 N N . VAL A 1 84 ? 1.204 5.778 -12.751 1.00 86.19 84 VAL A N 1
ATOM 619 C CA . VAL A 1 84 ? -0.175 5.627 -12.305 1.00 86.19 84 VAL A CA 1
ATOM 620 C C . VAL A 1 84 ? -0.305 4.241 -11.691 1.00 86.19 84 VAL A C 1
ATOM 622 O O . VAL A 1 84 ? 0.191 3.274 -12.261 1.00 86.19 84 VAL A O 1
ATOM 625 N N . LEU A 1 85 ? -0.981 4.116 -10.557 1.00 87.31 85 LEU A N 1
ATOM 626 C CA . LEU A 1 85 ? -1.427 2.823 -10.050 1.00 87.31 85 LEU A CA 1
ATOM 627 C C . LEU A 1 85 ? -2.934 2.867 -9.853 1.00 87.31 85 LEU A C 1
ATOM 629 O O . LEU A 1 85 ? -3.452 3.759 -9.179 1.00 87.31 85 LEU A O 1
ATOM 633 N N . ARG A 1 86 ? -3.626 1.889 -10.431 1.00 90.81 86 ARG A N 1
ATOM 634 C CA . ARG A 1 86 ? -5.080 1.766 -10.375 1.00 90.81 86 ARG A CA 1
ATOM 635 C C . ARG A 1 86 ? -5.470 0.395 -9.844 1.00 90.81 86 ARG A C 1
ATOM 637 O O . ARG A 1 86 ? -4.999 -0.612 -10.360 1.00 90.81 86 ARG A O 1
ATOM 644 N N . HIS A 1 87 ? -6.352 0.349 -8.854 1.00 91.81 87 HIS A N 1
ATOM 645 C CA . HIS A 1 87 ? -7.006 -0.895 -8.451 1.00 91.81 87 HIS A CA 1
ATOM 646 C C . HIS A 1 87 ? -7.983 -1.331 -9.552 1.00 91.81 87 HIS A C 1
ATOM 648 O O . HIS A 1 87 ? -8.887 -0.578 -9.916 1.00 91.81 87 HIS A O 1
ATOM 654 N N . ALA A 1 88 ? -7.774 -2.524 -10.104 1.00 93.44 88 ALA A N 1
ATOM 655 C CA . ALA A 1 88 ? -8.557 -3.069 -11.209 1.00 93.44 88 ALA A CA 1
ATOM 656 C C . ALA A 1 88 ? -9.725 -3.940 -10.722 1.00 93.44 88 ALA A C 1
ATOM 658 O O . ALA A 1 88 ? -10.760 -4.001 -11.381 1.00 93.44 88 ALA A O 1
ATOM 659 N N . GLY A 1 89 ? -9.589 -4.581 -9.560 1.00 94.69 89 GLY A N 1
ATOM 660 C CA . GLY A 1 89 ? -10.636 -5.410 -8.971 1.00 94.69 89 GLY A CA 1
ATOM 661 C C . GLY A 1 89 ? -10.095 -6.347 -7.899 1.00 94.69 89 GLY A C 1
ATOM 662 O O . GLY A 1 89 ? -8.895 -6.391 -7.644 1.00 94.69 89 GLY A O 1
ATOM 663 N N . SER A 1 90 ? -10.982 -7.113 -7.271 1.00 95.31 90 SER A N 1
ATOM 664 C CA . SER A 1 90 ? -10.591 -8.108 -6.275 1.00 95.31 90 SER A CA 1
ATOM 665 C C . SER A 1 90 ? -11.436 -9.376 -6.356 1.00 95.31 90 SER A C 1
ATOM 667 O O . SER A 1 90 ? -12.582 -9.371 -6.811 1.00 95.31 90 SER A O 1
ATOM 669 N N . LYS A 1 91 ? -10.853 -10.482 -5.894 1.00 96.38 91 LYS A N 1
ATOM 670 C CA . LYS A 1 91 ? -11.505 -11.777 -5.698 1.00 96.38 91 LYS A CA 1
ATOM 671 C C . LYS A 1 91 ? -11.104 -12.319 -4.326 1.00 96.38 91 LYS A C 1
ATOM 673 O O . LYS A 1 91 ? -10.051 -12.935 -4.172 1.00 96.38 91 LYS A O 1
ATOM 678 N N . GLY A 1 92 ? -11.945 -12.084 -3.321 1.00 94.88 92 GLY A N 1
ATOM 679 C CA . GLY A 1 92 ? -11.605 -12.381 -1.926 1.00 94.88 92 GLY A CA 1
ATOM 680 C C . GLY A 1 92 ? -10.462 -11.485 -1.440 1.00 94.88 92 GLY A C 1
ATOM 681 O O . GLY A 1 92 ? -10.526 -10.275 -1.626 1.00 94.88 92 GLY A O 1
ATOM 682 N N . ALA A 1 93 ? -9.415 -12.081 -0.861 1.00 94.00 93 ALA A N 1
ATOM 683 C CA . ALA A 1 93 ? -8.211 -11.373 -0.407 1.00 94.00 93 ALA A CA 1
ATOM 684 C C . ALA A 1 93 ? -7.155 -11.172 -1.516 1.00 94.00 93 ALA A C 1
ATOM 686 O O . ALA A 1 93 ? -6.022 -10.789 -1.233 1.00 94.00 93 ALA A O 1
ATOM 687 N N . VAL A 1 94 ? -7.502 -11.463 -2.773 1.00 95.19 94 VAL A N 1
ATOM 688 C CA . VAL A 1 94 ? -6.629 -11.227 -3.926 1.00 95.19 94 VAL A CA 1
ATOM 689 C C . VAL A 1 94 ? -7.082 -9.961 -4.642 1.00 95.19 94 VAL A C 1
ATOM 691 O O . VAL A 1 94 ? -8.238 -9.866 -5.053 1.00 95.19 94 VAL A O 1
ATOM 694 N N . HIS A 1 9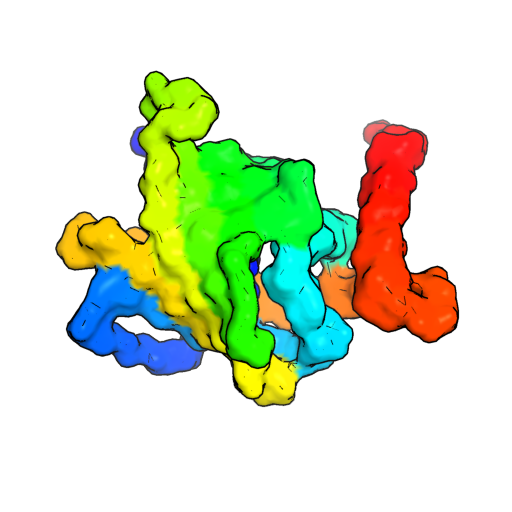5 ? -6.178 -9.004 -4.804 1.00 93.56 95 HIS A N 1
ATOM 695 C CA . HIS A 1 95 ? -6.421 -7.701 -5.412 1.00 93.56 95 HIS A CA 1
ATOM 696 C C . HIS A 1 95 ? -5.571 -7.552 -6.672 1.00 93.56 95 HIS A C 1
ATOM 698 O O . HIS A 1 95 ? -4.352 -7.719 -6.633 1.00 93.56 95 HIS A O 1
ATOM 704 N N . ASP A 1 96 ? -6.212 -7.234 -7.788 1.00 94.56 96 ASP A N 1
ATOM 705 C CA . ASP A 1 96 ? -5.558 -6.977 -9.063 1.00 94.56 96 ASP A CA 1
ATOM 706 C C . ASP A 1 96 ? -5.459 -5.462 -9.289 1.00 94.56 96 ASP A C 1
ATOM 708 O O . ASP A 1 96 ? -6.394 -4.695 -9.035 1.00 94.56 96 ASP A O 1
ATOM 712 N N . TYR A 1 97 ? -4.313 -5.026 -9.794 1.00 90.62 97 TYR A N 1
ATOM 713 C CA . TYR A 1 97 ? -3.975 -3.641 -10.071 1.00 90.62 97 TYR A CA 1
ATOM 714 C C . TYR A 1 97 ? -3.343 -3.518 -11.448 1.00 90.62 97 TYR A C 1
ATOM 716 O O . TYR A 1 97 ? -2.732 -4.446 -11.980 1.00 90.62 97 TYR A O 1
ATOM 724 N N . GLU A 1 98 ? -3.435 -2.316 -11.989 1.00 89.44 98 GLU A N 1
ATOM 725 C CA . GLU A 1 98 ? -2.760 -1.915 -13.206 1.00 89.44 98 GLU A CA 1
ATOM 726 C C . GLU A 1 98 ? -1.821 -0.758 -12.882 1.00 89.44 98 GLU A C 1
ATOM 728 O O . GLU A 1 98 ? -2.251 0.333 -12.492 1.00 89.44 98 GLU A O 1
ATOM 733 N N . ALA A 1 99 ? -0.524 -1.013 -13.012 1.00 85.31 99 ALA A N 1
ATOM 734 C CA . ALA A 1 99 ? 0.490 0.022 -12.984 1.00 85.31 99 ALA A CA 1
ATOM 735 C C . ALA A 1 99 ? 0.722 0.541 -14.404 1.00 85.31 99 ALA A C 1
ATOM 737 O O . ALA A 1 99 ? 0.936 -0.235 -15.327 1.00 85.31 99 ALA A O 1
ATOM 738 N N . GLY A 1 100 ? 0.697 1.853 -14.581 1.00 81.88 100 GLY A N 1
ATOM 739 C CA . GLY A 1 100 ? 0.938 2.513 -15.852 1.00 81.88 100 GLY A CA 1
ATOM 740 C C . GLY A 1 100 ? 2.164 3.406 -15.781 1.00 81.88 100 GLY A C 1
ATOM 741 O O . GLY A 1 100 ? 2.226 4.281 -14.922 1.00 81.88 100 GLY A O 1
ATOM 742 N N . LEU A 1 101 ? 3.114 3.242 -16.701 1.00 78.00 101 LEU A N 1
ATOM 743 C CA . LEU A 1 101 ? 4.214 4.192 -16.880 1.00 78.00 101 LEU A CA 1
ATOM 744 C C . LEU A 1 101 ? 3.904 5.154 -18.031 1.00 78.00 101 LEU A C 1
ATOM 746 O O . LEU A 1 101 ? 3.773 4.715 -19.174 1.00 78.00 101 LEU A O 1
ATOM 750 N N . ARG A 1 102 ? 3.821 6.457 -17.754 1.00 73.12 102 ARG A N 1
ATOM 751 C CA . ARG A 1 102 ? 3.767 7.511 -18.772 1.00 73.12 102 ARG A CA 1
ATOM 752 C C . ARG A 1 102 ? 5.127 7.602 -19.452 1.00 73.12 102 ARG A C 1
ATOM 754 O O . ARG A 1 102 ? 6.145 7.859 -18.812 1.00 73.12 102 ARG A O 1
ATOM 761 N N . LEU A 1 103 ? 5.142 7.375 -20.761 1.00 68.06 103 LEU A N 1
ATOM 762 C CA . LEU A 1 103 ? 6.355 7.530 -21.547 1.00 68.06 103 LEU A CA 1
ATOM 763 C C . LEU A 1 103 ? 6.666 9.024 -21.743 1.00 68.06 103 LEU A C 1
ATOM 765 O O . LEU A 1 103 ? 5.770 9.792 -22.110 1.00 68.06 103 LEU A O 1
ATOM 769 N N . PRO A 1 104 ? 7.923 9.452 -21.526 1.00 64.12 104 PRO A N 1
ATOM 770 C CA . PRO A 1 104 ? 8.308 10.845 -21.701 1.00 64.12 104 PRO A CA 1
ATOM 771 C C . PRO A 1 104 ? 8.057 11.298 -23.144 1.00 64.12 104 PRO A C 1
ATOM 773 O O . PRO A 1 104 ? 8.330 10.570 -24.098 1.00 64.12 104 PRO A O 1
ATOM 776 N N . GLY A 1 105 ? 7.530 12.515 -23.298 1.00 65.88 105 GLY A N 1
ATOM 777 C CA . GLY A 1 105 ? 7.243 13.111 -24.605 1.00 65.88 105 GLY A CA 1
ATOM 778 C C . GLY A 1 105 ? 5.924 12.673 -25.250 1.00 65.88 105 GLY A C 1
ATOM 779 O O . GLY A 1 105 ? 5.661 13.078 -26.381 1.00 65.88 105 GLY A O 1
ATOM 780 N N . ARG A 1 106 ? 5.079 11.887 -24.566 1.00 60.06 106 ARG A N 1
ATOM 781 C CA . ARG A 1 106 ? 3.717 11.588 -25.034 1.00 60.06 106 ARG A CA 1
ATOM 782 C C . ARG A 1 106 ? 2.642 12.310 -24.212 1.00 60.06 106 ARG A C 1
ATOM 784 O O . ARG A 1 106 ? 2.800 12.455 -23.000 1.00 60.06 106 ARG A O 1
ATOM 791 N N . PRO A 1 107 ? 1.550 12.771 -24.851 1.00 55.09 107 PRO A N 1
ATOM 792 C CA . PRO A 1 107 ? 0.438 13.394 -24.144 1.00 55.09 107 PRO A CA 1
ATOM 793 C C . PRO A 1 107 ? -0.242 12.399 -23.194 1.00 55.09 107 PRO A C 1
ATOM 795 O O . PRO A 1 107 ? -0.264 11.190 -23.442 1.00 55.09 107 PRO A O 1
ATOM 798 N N . ALA A 1 108 ? -0.811 12.915 -22.101 1.00 52.72 108 ALA A N 1
ATOM 799 C CA . ALA A 1 108 ? -1.540 12.111 -21.124 1.00 52.72 108 ALA A CA 1
ATOM 800 C C . ALA A 1 108 ? -2.625 11.265 -21.820 1.00 52.72 108 ALA A C 1
ATOM 802 O O . ALA A 1 108 ? -3.450 11.795 -22.559 1.00 52.72 108 ALA A O 1
ATOM 803 N N . GLY A 1 109 ? -2.596 9.946 -21.606 1.00 51.88 109 GLY A N 1
ATOM 804 C CA . GLY A 1 109 ? -3.519 8.992 -22.236 1.00 51.88 109 GLY A CA 1
ATOM 805 C C . GLY A 1 109 ? -2.999 8.308 -23.507 1.00 51.88 109 GLY A C 1
ATOM 806 O O . GLY A 1 109 ? -3.654 7.394 -23.997 1.00 51.88 109 GLY A O 1
ATOM 807 N N . GLN A 1 110 ? -1.820 8.677 -24.026 1.00 49.84 110 GLN A N 1
ATOM 808 C CA . GLN A 1 110 ? -1.173 7.975 -25.140 1.00 49.84 110 GLN A CA 1
ATOM 809 C C . GLN A 1 110 ? 0.193 7.419 -24.720 1.00 49.84 110 GLN A C 1
ATOM 811 O O . GLN A 1 110 ? 1.081 8.159 -24.316 1.00 49.84 110 GLN A O 1
ATOM 816 N N . GLY A 1 111 ? 0.395 6.105 -24.857 1.00 55.50 111 GLY A N 1
ATOM 817 C CA . GLY A 1 111 ? 1.677 5.456 -24.547 1.00 55.50 111 GLY A CA 1
ATOM 818 C C . GLY A 1 111 ? 1.901 5.214 -23.057 1.00 55.50 111 GLY A C 1
ATOM 819 O O . GLY A 1 111 ? 2.919 5.628 -22.507 1.00 55.50 111 GLY A O 1
ATOM 820 N N . THR A 1 112 ? 0.951 4.542 -22.412 1.00 63.66 112 THR A N 1
ATOM 821 C CA . THR A 1 112 ? 1.140 4.001 -21.067 1.00 63.66 112 THR A CA 1
ATOM 822 C C . THR A 1 112 ? 1.515 2.530 -21.184 1.00 63.66 112 THR A C 1
ATOM 824 O O . THR A 1 112 ? 0.762 1.752 -21.767 1.00 63.66 112 THR A O 1
ATOM 827 N N . LEU A 1 113 ? 2.683 2.143 -20.670 1.00 72.56 113 LEU A N 1
ATOM 828 C CA . LEU A 1 113 ? 3.006 0.724 -20.520 1.00 72.56 113 LEU A CA 1
ATOM 829 C C . LEU A 1 113 ? 2.227 0.200 -19.313 1.00 72.56 113 LEU A C 1
ATOM 831 O O . LEU A 1 113 ? 2.500 0.632 -18.193 1.00 72.56 113 LEU A O 1
ATOM 835 N N . ALA A 1 114 ? 1.257 -0.679 -19.561 1.00 80.38 114 ALA A N 1
ATOM 836 C CA . ALA A 1 114 ? 0.467 -1.322 -18.521 1.00 80.38 114 ALA A CA 1
ATOM 837 C C . ALA A 1 114 ? 1.203 -2.552 -17.973 1.00 80.38 114 ALA A C 1
ATOM 839 O O . ALA A 1 114 ? 1.630 -3.432 -18.722 1.00 80.38 114 ALA A O 1
ATOM 840 N N . LEU A 1 115 ? 1.345 -2.597 -16.656 1.00 84.25 115 LEU A N 1
ATOM 841 C CA . LEU A 1 115 ? 1.999 -3.642 -15.888 1.00 84.25 115 LEU A CA 1
ATOM 842 C C . LEU A 1 115 ? 0.956 -4.219 -14.921 1.00 84.25 115 LEU A C 1
ATOM 844 O O . LEU A 1 115 ? 0.606 -3.550 -13.943 1.00 84.25 115 LEU A O 1
ATOM 848 N N . PRO A 1 116 ? 0.414 -5.420 -15.193 1.00 88.12 116 PRO A N 1
ATOM 849 C CA . PRO A 1 116 ? -0.502 -6.070 -14.272 1.00 88.12 116 PRO A CA 1
ATOM 850 C C . PRO A 1 116 ? 0.219 -6.444 -12.981 1.00 88.12 116 PRO A C 1
ATOM 852 O O . PRO A 1 116 ? 1.295 -7.053 -13.006 1.00 88.12 116 PRO A O 1
ATOM 855 N N . ILE A 1 117 ? -0.392 -6.108 -11.850 1.00 89.62 117 ILE A N 1
ATOM 856 C CA . ILE A 1 117 ? 0.123 -6.448 -10.529 1.00 89.62 117 ILE A CA 1
ATOM 857 C C . ILE A 1 117 ? -0.977 -7.118 -9.727 1.00 89.62 117 ILE A C 1
ATOM 859 O O . ILE A 1 117 ? -2.093 -6.619 -9.653 1.00 89.62 117 ILE A O 1
ATOM 863 N N . ARG A 1 118 ? -0.657 -8.251 -9.114 1.00 92.12 118 ARG A N 1
ATOM 864 C CA . ARG A 1 118 ? -1.556 -8.990 -8.237 1.00 92.12 118 ARG A CA 1
ATOM 865 C C . ARG A 1 118 ? -1.006 -9.000 -6.826 1.00 92.12 118 ARG A C 1
ATOM 867 O O . ARG A 1 118 ? 0.169 -9.287 -6.626 1.00 92.12 118 ARG A O 1
ATOM 874 N N . VAL A 1 119 ? -1.876 -8.751 -5.862 1.00 92.19 119 VAL A N 1
ATOM 875 C CA . VAL A 1 119 ? -1.591 -8.836 -4.431 1.00 92.19 119 VAL A CA 1
ATOM 876 C C . VAL A 1 119 ? -2.456 -9.914 -3.839 1.00 92.19 119 VAL A C 1
ATOM 878 O O . VAL A 1 119 ? -3.674 -9.846 -3.923 1.00 92.19 119 VAL A O 1
ATOM 881 N N . ASP A 1 120 ? -1.829 -10.893 -3.222 1.00 93.56 120 ASP A N 1
ATOM 882 C CA . ASP A 1 120 ? -2.483 -11.941 -2.473 1.00 93.56 120 ASP A CA 1
ATOM 883 C C . ASP A 1 120 ? -2.293 -11.680 -0.976 1.00 93.56 120 ASP A C 1
ATOM 885 O O . ASP A 1 120 ? -1.215 -11.891 -0.415 1.00 93.56 120 ASP A O 1
ATOM 889 N N . ALA A 1 121 ? -3.354 -11.198 -0.335 1.00 93.12 121 ALA A N 1
ATOM 890 C CA . ALA A 1 121 ? -3.410 -10.936 1.095 1.00 93.12 121 ALA A CA 1
ATOM 891 C C . ALA A 1 121 ? -4.010 -12.109 1.895 1.00 93.12 121 ALA A C 1
ATOM 893 O O . ALA A 1 121 ? -4.335 -11.947 3.069 1.00 93.12 121 ALA A O 1
ATOM 894 N N . THR A 1 122 ? -4.142 -13.308 1.312 1.00 95.12 122 THR A N 1
ATOM 895 C CA . THR A 1 122 ? -4.677 -14.490 2.023 1.00 95.12 122 THR A CA 1
ATOM 896 C C . THR A 1 122 ? -3.857 -14.889 3.250 1.00 95.12 122 THR A C 1
ATOM 898 O O . THR A 1 122 ? -4.397 -15.475 4.185 1.00 95.12 122 THR A O 1
ATOM 901 N N . THR A 1 123 ? -2.562 -14.559 3.276 1.00 93.12 123 THR A N 1
ATOM 902 C CA . THR A 1 123 ? -1.651 -14.864 4.394 1.00 93.12 123 THR A CA 1
ATOM 903 C C . THR A 1 123 ? -1.369 -13.658 5.296 1.00 93.12 123 THR A C 1
ATOM 905 O O . THR A 1 123 ? -0.476 -13.719 6.142 1.00 93.12 123 THR A O 1
ATOM 908 N N . LEU A 1 124 ? -2.155 -12.578 5.178 1.00 90.38 124 LEU A N 1
ATOM 909 C CA . LEU A 1 124 ? -1.957 -11.323 5.916 1.00 90.38 124 LEU A CA 1
ATOM 910 C C . LEU A 1 124 ? -1.980 -11.529 7.436 1.00 90.38 124 LEU A C 1
ATOM 912 O O . LEU A 1 124 ? -1.103 -11.026 8.133 1.00 90.38 124 LEU A O 1
ATOM 916 N N . ALA A 1 125 ? -2.905 -12.354 7.934 1.00 92.06 125 ALA A N 1
ATOM 917 C CA . ALA A 1 125 ? -2.990 -12.747 9.345 1.00 92.06 125 ALA A CA 1
ATOM 918 C C . ALA A 1 125 ? -1.731 -13.481 9.851 1.00 92.06 125 ALA A C 1
ATOM 920 O O . ALA A 1 125 ? -1.412 -13.462 11.036 1.00 92.06 125 ALA A O 1
ATOM 921 N N . GLN A 1 126 ? -0.989 -14.127 8.947 1.00 94.31 126 GLN A N 1
ATOM 922 C CA . GLN A 1 126 ? 0.289 -14.787 9.234 1.00 94.31 126 GLN A CA 1
ATOM 923 C C . GLN A 1 126 ? 1.477 -13.825 9.084 1.00 94.31 126 GLN A C 1
ATOM 925 O O . GLN A 1 126 ? 2.630 -14.255 9.097 1.00 94.31 126 GLN A O 1
ATOM 930 N N . GLY A 1 127 ? 1.199 -12.536 8.887 1.00 87.25 127 GLY A N 1
ATOM 931 C CA . GLY A 1 127 ? 2.194 -11.503 8.664 1.00 87.25 127 GLY A CA 1
ATOM 932 C C . GLY A 1 127 ? 2.829 -11.567 7.284 1.00 87.25 127 GLY A C 1
ATOM 933 O O . GLY A 1 127 ? 3.980 -11.168 7.140 1.00 87.25 127 GLY A O 1
ATOM 934 N N . ARG A 1 128 ? 2.136 -12.105 6.268 1.00 89.38 128 ARG A N 1
ATOM 935 C CA . ARG A 1 128 ? 2.667 -12.181 4.901 1.00 89.38 128 ARG A CA 1
ATOM 936 C C . ARG A 1 128 ? 1.671 -11.745 3.830 1.00 89.38 128 ARG A C 1
ATOM 938 O O . ARG A 1 128 ? 0.480 -11.995 3.922 1.00 89.38 128 ARG A O 1
ATOM 945 N N . VAL A 1 129 ? 2.170 -11.113 2.778 1.00 87.81 129 VAL A N 1
ATOM 946 C CA . VAL A 1 129 ? 1.425 -10.817 1.546 1.00 87.81 129 VAL A CA 1
ATOM 947 C C . VAL A 1 129 ? 2.254 -11.321 0.368 1.00 87.81 129 VAL A C 1
ATOM 949 O O . VAL A 1 129 ? 3.478 -11.324 0.437 1.00 87.81 129 VAL A O 1
ATOM 952 N N . SER A 1 130 ? 1.632 -11.786 -0.710 1.00 90.19 130 SER A N 1
ATOM 953 C CA . SER A 1 130 ? 2.363 -12.133 -1.932 1.00 90.19 130 SER A CA 1
ATOM 954 C C . SER A 1 130 ? 2.058 -11.124 -3.024 1.00 90.19 130 SER A C 1
ATOM 956 O O . SER A 1 130 ? 0.907 -10.767 -3.242 1.00 90.19 130 SER A O 1
ATOM 958 N N . VAL A 1 131 ? 3.080 -10.646 -3.717 1.00 88.25 131 VAL A N 1
ATOM 959 C CA . VAL A 1 131 ? 2.957 -9.643 -4.773 1.00 88.25 131 VAL A CA 1
ATOM 960 C C . VAL A 1 131 ? 3.527 -10.234 -6.043 1.00 88.25 131 VAL A C 1
ATOM 962 O O . VAL A 1 131 ? 4.675 -10.668 -6.073 1.00 88.25 131 VAL A O 1
ATOM 965 N N . VAL A 1 132 ? 2.736 -10.237 -7.107 1.00 89.25 132 VAL A N 1
ATOM 966 C CA . VAL A 1 132 ? 3.128 -10.749 -8.416 1.00 89.25 132 VAL A CA 1
ATOM 967 C C . VAL A 1 132 ? 3.039 -9.620 -9.426 1.00 89.25 132 VAL A C 1
ATOM 969 O O . VAL A 1 132 ? 1.953 -9.138 -9.733 1.00 89.25 132 VAL A O 1
ATOM 972 N N . VAL A 1 133 ? 4.182 -9.209 -9.960 1.00 86.25 133 VAL A N 1
ATOM 973 C CA . VAL A 1 133 ? 4.279 -8.212 -11.028 1.00 86.25 133 VAL A CA 1
ATOM 974 C C . VAL A 1 133 ? 4.501 -8.955 -12.336 1.00 86.25 133 VAL A C 1
ATOM 976 O O . VAL A 1 133 ? 5.539 -9.591 -12.523 1.00 86.25 133 VAL A O 1
ATOM 979 N N . SER A 1 134 ? 3.532 -8.877 -13.240 1.00 84.94 134 SER A N 1
ATOM 980 C CA . SER A 1 134 ? 3.660 -9.433 -14.586 1.00 84.94 134 SER A CA 1
ATOM 981 C C . SER A 1 134 ? 4.273 -8.372 -15.487 1.00 84.94 134 SER A C 1
ATOM 983 O O . SER A 1 134 ? 3.686 -7.313 -15.700 1.00 84.94 134 SER A O 1
ATOM 985 N N . LEU A 1 135 ? 5.475 -8.626 -15.989 1.00 76.62 135 LEU A N 1
ATOM 986 C CA . LEU A 1 135 ? 6.167 -7.690 -16.862 1.00 76.62 135 LEU A CA 1
ATOM 987 C C . LEU A 1 135 ? 6.077 -8.228 -18.289 1.00 76.62 135 LEU A C 1
ATOM 989 O O . LEU A 1 135 ? 6.750 -9.214 -18.598 1.00 76.62 135 LEU A O 1
ATOM 993 N N . PRO A 1 136 ? 5.293 -7.607 -19.186 1.00 68.25 136 PRO A N 1
ATOM 994 C CA . PRO A 1 136 ? 5.440 -7.908 -20.598 1.00 68.25 136 PRO A CA 1
ATOM 995 C C . PRO A 1 136 ? 6.899 -7.611 -20.968 1.00 68.25 136 PRO A C 1
ATOM 997 O O . PRO A 1 136 ? 7.374 -6.499 -20.744 1.00 68.25 136 PRO A O 1
ATOM 1000 N N . LEU A 1 137 ? 7.610 -8.614 -21.495 1.00 69.44 137 LEU A N 1
ATOM 1001 C CA . LEU A 1 137 ? 9.054 -8.575 -21.777 1.00 69.44 137 LEU A CA 1
ATOM 1002 C C . LEU A 1 137 ? 9.974 -8.702 -20.545 1.00 69.44 137 LEU A C 1
ATOM 1004 O O . LEU A 1 137 ? 11.092 -8.188 -20.566 1.00 69.44 137 LEU A O 1
ATOM 1008 N N . ALA A 1 138 ? 9.558 -9.416 -19.492 1.00 67.25 138 ALA A N 1
ATOM 1009 C CA . ALA A 1 138 ? 10.402 -9.707 -18.325 1.00 67.25 138 ALA A CA 1
ATOM 1010 C C . ALA A 1 138 ? 11.792 -10.252 -18.707 1.00 67.25 138 ALA A C 1
ATOM 1012 O O . ALA A 1 138 ? 12.792 -9.866 -18.106 1.00 67.25 138 ALA A O 1
ATOM 1013 N N . GLY A 1 139 ? 11.865 -11.085 -19.754 1.00 66.75 139 GLY A N 1
ATOM 1014 C CA . GLY A 1 139 ? 13.120 -11.634 -20.279 1.00 66.75 139 GLY A CA 1
ATOM 1015 C C . GLY A 1 139 ? 14.106 -10.604 -20.850 1.00 66.75 139 GLY A C 1
ATOM 1016 O O . GLY A 1 139 ? 15.253 -10.957 -21.103 1.00 66.75 139 GLY A O 1
ATOM 1017 N N . LEU A 1 140 ? 13.691 -9.347 -21.047 1.00 68.44 140 LEU A N 1
ATOM 1018 C CA . LEU A 1 140 ? 14.557 -8.249 -21.494 1.00 68.44 140 LEU A CA 1
ATOM 1019 C C . LEU A 1 140 ? 15.064 -7.369 -20.344 1.00 68.44 140 LEU A C 1
ATOM 1021 O O . LEU A 1 140 ? 15.887 -6.482 -20.580 1.00 68.44 140 LEU A O 1
ATOM 1025 N N . LEU A 1 141 ? 14.583 -7.567 -19.112 1.00 67.56 141 LEU A N 1
ATOM 1026 C CA . LEU A 1 141 ? 15.076 -6.799 -17.974 1.00 67.56 141 LEU A CA 1
ATOM 1027 C C . LEU A 1 141 ? 16.415 -7.364 -17.484 1.00 67.56 141 LEU A C 1
ATOM 1029 O O . LEU A 1 141 ? 16.496 -8.555 -17.178 1.00 67.56 141 LEU A O 1
ATOM 1033 N N . PRO A 1 142 ? 17.449 -6.517 -17.331 1.00 72.50 142 PRO A N 1
ATOM 1034 C CA . PRO A 1 142 ? 18.680 -6.922 -16.669 1.00 72.50 142 PRO A CA 1
ATOM 1035 C C . PRO A 1 142 ? 18.392 -7.407 -15.243 1.00 72.50 142 PRO A C 1
ATOM 1037 O O . PRO A 1 142 ? 17.565 -6.815 -14.536 1.00 72.50 142 PRO A O 1
ATOM 1040 N N . ALA A 1 143 ? 19.087 -8.458 -14.807 1.00 76.06 143 ALA A N 1
ATOM 1041 C CA . ALA A 1 143 ? 18.900 -9.053 -13.482 1.00 76.06 143 ALA A CA 1
ATOM 1042 C C . ALA A 1 143 ? 19.070 -8.018 -12.354 1.00 76.06 143 ALA A C 1
ATOM 1044 O O . ALA A 1 143 ? 18.330 -8.027 -11.371 1.00 76.06 143 ALA A O 1
ATOM 1045 N N . GLU A 1 144 ? 19.952 -7.037 -12.550 1.00 72.12 144 GLU A N 1
ATOM 1046 C CA . GLU A 1 144 ? 20.227 -5.957 -11.604 1.00 72.12 144 GLU A CA 1
ATOM 1047 C C . GLU A 1 144 ? 19.005 -5.061 -11.365 1.00 72.12 144 GLU A C 1
ATOM 1049 O O . GLU A 1 144 ? 18.862 -4.467 -10.295 1.00 72.12 144 GLU A O 1
ATOM 1054 N N . VAL A 1 145 ? 18.119 -4.922 -12.356 1.00 70.50 145 VAL A N 1
ATOM 1055 C CA . VAL A 1 145 ? 16.876 -4.153 -12.204 1.00 70.50 145 VAL A CA 1
ATOM 1056 C C . VAL A 1 145 ? 15.903 -4.921 -11.317 1.00 70.50 145 VAL A C 1
ATOM 1058 O O . VAL A 1 145 ? 15.347 -4.336 -10.387 1.00 70.50 145 VAL A O 1
ATOM 1061 N N . ALA A 1 146 ? 15.746 -6.225 -11.549 1.00 71.75 146 ALA A N 1
ATOM 1062 C CA . ALA A 1 146 ? 14.915 -7.086 -10.712 1.00 71.75 146 ALA A CA 1
ATOM 1063 C C . ALA A 1 146 ? 15.436 -7.142 -9.263 1.00 71.75 146 ALA A C 1
ATOM 1065 O O . ALA A 1 146 ? 14.649 -7.048 -8.318 1.00 71.75 146 ALA A O 1
ATOM 1066 N N . ASP A 1 147 ? 16.756 -7.208 -9.072 1.00 73.06 147 ASP A N 1
ATOM 1067 C CA . ASP A 1 147 ? 17.395 -7.162 -7.752 1.00 73.06 147 ASP A CA 1
ATOM 1068 C C . ASP A 1 147 ? 17.169 -5.822 -7.044 1.00 73.06 147 ASP A C 1
ATOM 1070 O O . ASP A 1 147 ? 16.848 -5.795 -5.857 1.00 73.06 147 ASP A O 1
ATOM 1074 N N . LYS A 1 148 ? 17.266 -4.693 -7.756 1.00 71.94 148 LYS A N 1
ATOM 1075 C CA . LYS A 1 148 ? 16.983 -3.365 -7.183 1.00 71.94 148 LYS A CA 1
ATOM 1076 C C . LYS A 1 148 ? 15.524 -3.201 -6.786 1.00 71.94 148 LYS A C 1
ATOM 1078 O O . LYS A 1 148 ? 15.247 -2.613 -5.741 1.00 71.94 148 LYS A O 1
ATOM 1083 N N . ILE A 1 149 ? 14.600 -3.707 -7.604 1.00 71.12 149 ILE A N 1
ATOM 1084 C CA . ILE A 1 149 ? 13.170 -3.721 -7.278 1.00 71.12 149 ILE A CA 1
ATOM 1085 C C . ILE A 1 149 ? 12.953 -4.534 -6.001 1.00 71.12 149 ILE A C 1
ATOM 1087 O O . ILE A 1 149 ? 12.309 -4.040 -5.079 1.00 71.12 149 ILE A O 1
ATOM 1091 N N . ARG A 1 150 ? 13.568 -5.718 -5.904 1.00 70.31 150 ARG A N 1
ATOM 1092 C CA . ARG A 1 150 ? 13.512 -6.574 -4.713 1.00 70.31 150 ARG A CA 1
ATOM 1093 C C . ARG A 1 150 ? 14.068 -5.879 -3.475 1.00 70.31 150 ARG A C 1
ATOM 1095 O O . ARG A 1 150 ? 13.371 -5.796 -2.473 1.00 70.31 150 ARG A O 1
ATOM 1102 N N . PHE A 1 151 ? 15.290 -5.352 -3.546 1.00 68.62 151 PHE A N 1
ATOM 1103 C CA . PHE A 1 151 ? 15.940 -4.695 -2.413 1.00 68.62 151 PHE A CA 1
ATOM 1104 C C . PHE A 1 151 ? 15.123 -3.502 -1.924 1.00 68.62 151 PH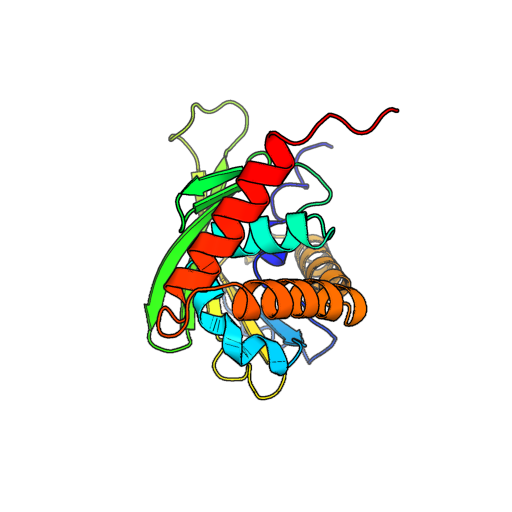E A C 1
ATOM 1106 O O . PHE A 1 151 ? 14.918 -3.326 -0.726 1.00 68.62 151 PHE A O 1
ATOM 1113 N N . LYS A 1 152 ? 14.601 -2.695 -2.852 1.00 66.56 152 LYS A N 1
ATOM 1114 C CA . LYS A 1 152 ? 13.785 -1.546 -2.481 1.00 66.56 152 LYS A CA 1
ATOM 1115 C C . LYS A 1 152 ? 12.445 -1.972 -1.890 1.00 66.56 152 LYS A C 1
ATOM 1117 O O . LYS A 1 152 ? 12.059 -1.365 -0.903 1.00 66.56 152 LYS A O 1
ATOM 1122 N N . ALA A 1 153 ? 11.782 -2.996 -2.432 1.00 65.06 153 ALA A N 1
ATOM 1123 C CA . ALA A 1 153 ? 10.561 -3.565 -1.852 1.00 65.06 153 ALA A CA 1
ATOM 1124 C C . ALA A 1 153 ? 10.800 -4.161 -0.453 1.00 65.06 153 ALA A C 1
ATOM 1126 O O . ALA A 1 153 ? 9.888 -4.187 0.374 1.00 65.06 153 ALA A O 1
ATOM 1127 N N . GLN A 1 154 ? 12.030 -4.608 -0.179 1.00 64.75 154 GLN A N 1
ATOM 1128 C CA . GLN A 1 154 ? 12.403 -5.116 1.132 1.00 64.75 154 GLN A CA 1
ATOM 1129 C C . GLN A 1 154 ? 12.719 -4.021 2.150 1.00 64.75 154 GLN A C 1
ATOM 1131 O O . GLN A 1 154 ? 12.300 -4.082 3.299 1.00 64.75 154 GLN A O 1
ATOM 1136 N N . TYR A 1 155 ? 13.424 -2.974 1.731 1.00 65.19 155 TYR A N 1
ATOM 1137 C CA . TYR A 1 155 ? 13.764 -1.855 2.610 1.00 65.19 155 TYR A CA 1
ATOM 1138 C C . TYR A 1 155 ? 12.521 -1.110 3.130 1.00 65.19 155 TYR A C 1
ATOM 1140 O O . TYR A 1 155 ? 12.542 -0.532 4.211 1.00 65.19 155 TYR A O 1
ATOM 1148 N N . SER A 1 156 ? 11.410 -1.159 2.392 1.00 61.62 156 SER A N 1
ATOM 1149 C CA . SER A 1 156 ? 10.108 -0.642 2.834 1.00 61.62 156 SER A CA 1
ATOM 1150 C C . SER A 1 156 ? 9.521 -1.336 4.024 1.00 61.62 156 SER A C 1
ATOM 1152 O O . SER A 1 156 ? 8.612 -0.794 4.648 1.00 61.62 156 SER A O 1
ATOM 1154 N N . ALA A 1 157 ? 9.968 -2.565 4.261 1.00 67.81 157 ALA A N 1
ATOM 1155 C CA . ALA A 1 157 ? 9.280 -3.514 5.099 1.00 67.81 157 ALA A CA 1
ATOM 1156 C C . ALA A 1 157 ? 9.426 -3.277 6.593 1.00 67.81 157 ALA A C 1
ATOM 1158 O O . ALA A 1 157 ? 9.077 -4.123 7.411 1.00 67.81 157 ALA A O 1
ATOM 1159 N N . ASP A 1 158 ? 9.999 -2.139 6.936 1.00 81.75 158 ASP A N 1
ATOM 1160 C CA . ASP A 1 158 ? 10.460 -1.817 8.258 1.00 81.75 158 ASP A CA 1
ATOM 1161 C C . ASP A 1 158 ? 9.306 -1.820 9.273 1.00 81.75 158 ASP A C 1
ATOM 1163 O O . ASP A 1 158 ? 8.287 -1.142 9.111 1.00 81.75 158 ASP A O 1
ATOM 1167 N N . GLU A 1 159 ? 9.472 -2.606 10.335 1.00 83.94 159 GLU A N 1
ATOM 1168 C CA . GLU A 1 159 ? 8.470 -2.788 11.386 1.00 83.94 159 GLU A CA 1
ATOM 1169 C C . GLU A 1 159 ? 8.111 -1.456 12.058 1.00 83.94 159 GLU A C 1
ATOM 1171 O O . GLU A 1 159 ? 6.944 -1.217 12.376 1.00 83.94 159 GLU A O 1
ATOM 1176 N N . VAL A 1 160 ? 9.088 -0.553 12.209 1.00 88.00 160 VAL A N 1
ATOM 1177 C CA . VAL A 1 160 ? 8.871 0.776 12.799 1.00 88.00 160 VAL A CA 1
ATOM 1178 C C . VAL A 1 160 ? 7.938 1.603 11.916 1.00 88.00 160 VAL A C 1
ATOM 1180 O O . VAL A 1 160 ? 6.983 2.209 12.408 1.00 88.00 160 VAL A O 1
ATOM 1183 N N . THR A 1 161 ? 8.169 1.596 10.606 1.00 86.38 161 THR A N 1
ATOM 1184 C CA . THR A 1 161 ? 7.333 2.281 9.614 1.00 86.38 161 THR A CA 1
ATOM 1185 C C . THR A 1 161 ? 5.908 1.728 9.610 1.00 86.38 161 THR A C 1
ATOM 1187 O O . THR A 1 161 ? 4.945 2.496 9.684 1.00 86.38 161 THR A O 1
ATOM 1190 N N . GLN A 1 162 ? 5.757 0.402 9.610 1.00 88.19 162 GLN A N 1
ATOM 1191 C CA . GLN A 1 162 ? 4.448 -0.250 9.693 1.00 88.19 162 GLN A CA 1
ATOM 1192 C C . GLN A 1 162 ? 3.717 0.081 10.999 1.00 88.19 162 GLN A C 1
ATOM 1194 O O . GLN A 1 162 ? 2.515 0.343 10.984 1.00 88.19 162 GLN A O 1
ATOM 1199 N N . GLY A 1 163 ? 4.440 0.121 12.121 1.00 90.38 163 GLY A N 1
ATOM 1200 C CA . GLY A 1 163 ? 3.901 0.487 13.428 1.00 90.38 163 GLY A CA 1
ATOM 1201 C C . GLY A 1 163 ? 3.350 1.912 13.469 1.00 90.38 163 GLY A C 1
ATOM 1202 O O . GLY A 1 163 ? 2.283 2.129 14.038 1.00 90.38 163 GLY A O 1
ATOM 1203 N N . ARG A 1 164 ? 4.017 2.875 12.816 1.00 91.94 164 ARG A N 1
ATOM 1204 C CA . ARG A 1 164 ? 3.533 4.267 12.717 1.00 91.94 164 ARG A CA 1
ATOM 1205 C C . ARG A 1 164 ? 2.232 4.372 11.932 1.00 91.94 164 ARG A C 1
ATOM 1207 O O . ARG A 1 164 ? 1.295 5.018 12.392 1.00 91.94 164 ARG A O 1
ATOM 1214 N N . VAL A 1 165 ? 2.165 3.719 10.771 1.00 92.00 165 VAL A N 1
ATOM 1215 C CA . VAL A 1 165 ? 0.947 3.703 9.945 1.00 92.00 165 VAL A CA 1
ATOM 1216 C C . VAL A 1 165 ? -0.194 3.022 10.697 1.00 92.00 165 VAL A C 1
ATOM 1218 O O . VAL A 1 165 ? -1.306 3.539 10.724 1.00 92.00 165 VAL A O 1
ATOM 1221 N N . LEU A 1 166 ? 0.082 1.897 11.358 1.00 93.69 166 LEU A N 1
ATOM 1222 C CA . LEU A 1 166 ? -0.912 1.184 12.151 1.00 93.69 166 LEU A CA 1
ATOM 1223 C C . LEU A 1 166 ? -1.444 2.038 13.307 1.00 93.69 166 LEU A C 1
ATOM 1225 O O . LEU A 1 166 ? -2.653 2.113 13.485 1.00 93.69 166 LEU A O 1
ATOM 1229 N N . ALA A 1 167 ? -0.566 2.705 14.060 1.00 95.62 167 ALA A N 1
ATOM 1230 C CA . ALA A 1 167 ? -0.967 3.584 15.157 1.00 95.62 167 ALA A CA 1
ATOM 1231 C C . ALA A 1 167 ? -1.858 4.739 14.671 1.00 95.62 167 ALA A C 1
ATOM 1233 O O . ALA A 1 167 ? -2.865 5.049 15.301 1.00 95.62 167 ALA A O 1
ATOM 1234 N N . TYR A 1 168 ? -1.526 5.325 13.518 1.00 95.44 168 TYR A N 1
ATOM 1235 C CA . TYR A 1 168 ? -2.345 6.355 12.884 1.00 95.44 168 TYR A CA 1
ATOM 1236 C C . TYR A 1 168 ? -3.735 5.833 12.484 1.00 95.44 168 TYR A C 1
ATOM 1238 O O . TYR A 1 168 ? -4.749 6.472 12.765 1.00 95.44 168 TYR A O 1
ATOM 1246 N N . LEU A 1 169 ? -3.806 4.656 11.856 1.00 95.12 169 LEU A N 1
ATOM 1247 C CA . LEU A 1 169 ? -5.081 4.043 11.470 1.00 95.12 169 LEU A CA 1
ATOM 1248 C C . LEU A 1 169 ? -5.930 3.664 12.693 1.00 95.12 169 LEU A C 1
ATOM 1250 O O . LEU A 1 169 ? -7.152 3.825 12.657 1.00 95.12 169 LEU A O 1
ATOM 1254 N N . ASP A 1 170 ? -5.296 3.226 13.781 1.00 96.06 170 ASP A N 1
ATOM 1255 C CA . ASP A 1 170 ? -5.959 2.937 15.056 1.00 96.06 170 ASP A CA 1
ATOM 1256 C C . ASP A 1 170 ? -6.605 4.195 15.629 1.00 96.06 170 ASP A C 1
ATOM 1258 O O . ASP A 1 170 ? -7.800 4.189 15.934 1.00 96.06 170 ASP A O 1
ATOM 1262 N N . GLU A 1 171 ? -5.850 5.290 15.699 1.00 96.00 171 GLU A N 1
ATOM 1263 C CA . GLU A 1 171 ? -6.333 6.591 16.161 1.00 96.00 171 GLU A CA 1
ATOM 1264 C C . GLU A 1 171 ? -7.522 7.085 15.324 1.00 96.00 171 GLU A C 1
ATOM 1266 O O . GLU A 1 171 ? -8.544 7.500 15.875 1.00 96.00 171 GLU A O 1
ATOM 1271 N N . LEU A 1 172 ? -7.439 6.994 13.993 1.00 94.19 172 LEU A N 1
ATOM 1272 C CA . LEU A 1 172 ? -8.551 7.374 13.121 1.00 94.19 172 LEU A CA 1
ATOM 1273 C C . LEU A 1 172 ? -9.772 6.475 13.297 1.00 94.19 172 LEU A C 1
ATOM 1275 O O . LEU A 1 172 ? -10.897 6.970 13.315 1.00 94.19 172 LEU A O 1
ATOM 1279 N N . SER A 1 173 ? -9.571 5.168 13.455 1.00 94.12 173 SER A N 1
ATOM 1280 C CA . SER A 1 173 ? -10.681 4.232 13.646 1.00 94.12 173 SER A CA 1
ATOM 1281 C C . SER A 1 173 ? -11.444 4.469 14.948 1.00 94.12 173 SER A C 1
ATOM 1283 O O . SER A 1 173 ? -12.647 4.241 14.990 1.00 94.12 173 SER A O 1
ATOM 1285 N N . GLN A 1 174 ? -10.777 4.996 15.979 1.00 93.75 174 GLN A N 1
ATOM 1286 C CA . GLN A 1 174 ? -11.414 5.409 17.232 1.00 93.75 174 GLN A CA 1
ATOM 1287 C C . GLN A 1 174 ? -12.193 6.726 17.103 1.00 93.75 174 GLN A C 1
ATOM 1289 O O . GLN A 1 174 ? -13.135 6.954 17.857 1.00 93.75 174 GLN A O 1
ATOM 1294 N N . ARG A 1 175 ? -11.806 7.596 16.161 1.00 91.38 175 ARG A N 1
ATOM 1295 C CA . ARG A 1 175 ? -12.505 8.859 15.861 1.00 91.38 175 ARG A CA 1
ATOM 1296 C C . ARG A 1 175 ? -13.679 8.684 14.904 1.00 91.38 175 ARG A C 1
ATOM 1298 O O . ARG A 1 175 ? -14.554 9.547 14.863 1.00 91.38 175 ARG A O 1
ATOM 1305 N N . ALA A 1 176 ? -13.681 7.612 14.117 1.00 89.88 176 ALA A N 1
ATOM 1306 C CA . ALA A 1 176 ? -14.760 7.323 13.188 1.00 89.88 176 ALA A CA 1
ATOM 1307 C C . ALA A 1 176 ? -16.080 7.092 13.954 1.00 89.88 176 ALA A C 1
ATOM 1309 O O . ALA A 1 176 ? -16.077 6.426 14.994 1.00 89.88 176 ALA A O 1
ATOM 1310 N N . PRO A 1 177 ? -17.225 7.603 13.460 1.00 87.75 177 PRO A N 1
ATOM 1311 C CA . PRO A 1 177 ? -18.512 7.370 14.104 1.00 87.75 177 PRO A CA 1
ATOM 1312 C C . PRO A 1 177 ? -18.801 5.870 14.246 1.00 87.75 177 PRO A C 1
ATOM 1314 O O . PRO A 1 177 ? -18.577 5.090 13.314 1.00 87.75 177 PRO A O 1
ATOM 1317 N N . ALA A 1 178 ? -19.318 5.458 15.405 1.00 84.25 178 ALA A N 1
ATOM 1318 C CA . ALA A 1 178 ? -19.616 4.055 15.677 1.00 84.25 178 ALA A CA 1
ATOM 1319 C C . ALA A 1 178 ? -20.549 3.457 14.603 1.00 84.25 178 ALA A C 1
ATOM 1321 O O . ALA A 1 178 ? -21.528 4.077 14.196 1.00 84.25 178 ALA A O 1
ATOM 1322 N N . GLY A 1 179 ? -20.238 2.242 14.141 1.00 83.56 179 GLY A N 1
ATOM 1323 C CA . GLY A 1 179 ? -21.043 1.516 13.147 1.00 83.56 179 GLY A CA 1
ATOM 1324 C C . GLY A 1 179 ? -20.749 1.841 11.676 1.00 83.56 179 GLY A C 1
ATOM 1325 O O . GLY A 1 179 ? -21.304 1.186 10.800 1.00 83.56 179 GLY A O 1
ATOM 1326 N N . THR A 1 180 ? -19.854 2.788 11.377 1.00 87.88 180 THR A N 1
ATOM 1327 C CA . THR A 1 180 ? -19.478 3.140 9.988 1.00 87.88 180 THR A CA 1
ATOM 1328 C C . THR A 1 180 ? -18.443 2.196 9.362 1.00 87.88 180 THR A C 1
ATOM 1330 O O . THR A 1 180 ? -18.322 2.123 8.136 1.00 87.88 180 THR A O 1
ATOM 1333 N N . GLY A 1 181 ? -17.696 1.453 10.185 1.00 91.81 181 GLY A N 1
ATOM 1334 C CA . GLY A 1 181 ? -16.708 0.471 9.735 1.00 91.81 181 GLY A CA 1
ATOM 1335 C C . GLY A 1 181 ? -15.647 1.071 8.805 1.00 91.81 181 GLY A C 1
ATOM 1336 O O . GLY A 1 181 ? -15.114 2.149 9.061 1.00 91.81 181 GLY A O 1
ATOM 1337 N N . ALA A 1 182 ? -15.349 0.375 7.704 1.00 92.81 182 ALA A N 1
ATOM 1338 C CA . ALA A 1 182 ? -14.344 0.798 6.726 1.00 92.81 182 ALA A CA 1
ATOM 1339 C C . ALA A 1 182 ? -14.637 2.180 6.115 1.00 92.81 182 ALA A C 1
ATOM 1341 O O . ALA A 1 182 ? -13.718 2.976 5.936 1.00 92.81 182 ALA A O 1
ATOM 1342 N N . ALA A 1 183 ? -15.907 2.489 5.831 1.00 94.00 183 ALA A N 1
ATOM 1343 C CA . ALA A 1 183 ? -16.291 3.759 5.216 1.00 94.00 183 ALA A CA 1
ATOM 1344 C C . ALA A 1 183 ? -15.950 4.956 6.117 1.00 94.00 183 ALA A C 1
ATOM 1346 O O . ALA A 1 183 ? -15.384 5.935 5.635 1.00 94.00 183 ALA A O 1
ATOM 1347 N N . GLY A 1 184 ? -16.203 4.843 7.425 1.00 94.50 184 GLY A N 1
ATOM 1348 C CA . GLY A 1 184 ? -15.868 5.904 8.376 1.00 94.50 184 GLY A CA 1
ATOM 1349 C C . GLY A 1 184 ? -14.367 6.112 8.539 1.00 94.50 184 GLY A C 1
ATOM 1350 O O . GLY A 1 184 ? -13.920 7.244 8.686 1.00 94.50 184 GLY A O 1
ATOM 1351 N N . VAL A 1 185 ? -13.564 5.047 8.445 1.00 94.88 185 VAL A N 1
ATOM 1352 C CA . VAL A 1 185 ? -12.098 5.180 8.454 1.00 94.88 185 VAL A CA 1
ATOM 1353 C C . VAL A 1 185 ? -11.605 5.893 7.192 1.00 94.88 185 VAL A C 1
ATOM 1355 O O . VAL A 1 185 ? -10.770 6.787 7.292 1.00 94.88 185 VAL A O 1
ATOM 1358 N N . LEU A 1 186 ? -12.126 5.550 6.008 1.00 94.56 186 LEU A N 1
ATOM 1359 C CA . LEU A 1 186 ? -11.769 6.236 4.756 1.00 94.56 186 LEU A CA 1
ATOM 1360 C C . LEU A 1 186 ? -12.139 7.725 4.800 1.00 94.56 186 LEU A C 1
ATOM 1362 O O . LEU A 1 186 ? -11.343 8.573 4.394 1.00 94.56 186 LEU A O 1
ATOM 1366 N N . GLU A 1 187 ? -13.323 8.046 5.320 1.00 94.44 187 GLU A N 1
ATOM 1367 C CA . GLU A 1 187 ? -13.760 9.426 5.529 1.00 94.44 187 GLU A CA 1
ATOM 1368 C C . GLU A 1 187 ? -12.838 10.163 6.509 1.00 94.44 187 GLU A C 1
ATOM 1370 O O . GLU A 1 187 ? -12.371 11.258 6.201 1.00 94.44 187 GLU A O 1
ATOM 1375 N N . ALA A 1 188 ? -12.490 9.539 7.638 1.00 94.62 188 ALA A N 1
ATOM 1376 C CA . ALA A 1 188 ? -11.570 10.109 8.618 1.00 94.62 188 ALA A CA 1
ATOM 1377 C C . ALA A 1 188 ? -10.174 10.382 8.025 1.00 94.62 188 ALA A C 1
ATOM 1379 O O . ALA A 1 188 ? -9.602 11.440 8.289 1.00 94.62 188 ALA A O 1
ATOM 1380 N N . ILE A 1 189 ? -9.652 9.484 7.176 1.00 93.56 189 ILE A N 1
ATOM 1381 C CA . ILE A 1 189 ? -8.393 9.694 6.438 1.00 93.56 189 ILE A CA 1
ATOM 1382 C C . ILE A 1 189 ? -8.507 10.929 5.531 1.00 93.56 189 ILE A C 1
ATOM 1384 O O . ILE A 1 189 ? -7.622 11.787 5.532 1.00 93.56 189 ILE A O 1
ATOM 1388 N N . ALA A 1 190 ? -9.591 11.037 4.756 1.00 92.44 190 ALA A N 1
ATOM 1389 C CA . ALA A 1 190 ? -9.812 12.173 3.862 1.00 92.44 190 ALA A CA 1
ATOM 1390 C C . ALA A 1 190 ? -9.934 13.503 4.622 1.00 92.44 190 ALA A C 1
ATOM 1392 O O . ALA A 1 190 ? -9.330 14.497 4.212 1.00 92.44 190 ALA A O 1
ATOM 1393 N N . LEU A 1 191 ? -10.682 13.522 5.726 1.00 93.06 191 LEU A N 1
ATOM 1394 C CA . LEU A 1 191 ? -10.871 14.711 6.556 1.00 93.06 191 LEU A CA 1
ATOM 1395 C C . LEU A 1 191 ? -9.568 15.157 7.227 1.00 93.06 191 LEU A C 1
ATOM 1397 O O . LEU A 1 191 ? -9.241 16.342 7.183 1.00 93.06 191 LEU A O 1
ATOM 1401 N N . ASP A 1 192 ? -8.792 14.232 7.799 1.00 93.31 192 ASP A N 1
ATOM 1402 C CA . ASP A 1 192 ? -7.483 14.551 8.387 1.00 93.31 192 ASP A CA 1
ATOM 1403 C C . ASP A 1 192 ? -6.535 15.147 7.336 1.00 93.31 192 ASP A C 1
ATOM 1405 O O . ASP A 1 192 ? -5.932 16.200 7.554 1.00 93.31 192 ASP A O 1
ATOM 1409 N N . ALA A 1 193 ? -6.471 14.543 6.147 1.00 89.69 193 ALA A N 1
ATOM 1410 C CA . ALA A 1 193 ? -5.646 15.044 5.052 1.00 89.69 193 ALA A CA 1
ATOM 1411 C C . ALA A 1 193 ? -6.080 16.432 4.554 1.00 89.69 193 ALA A C 1
ATOM 1413 O O . ALA A 1 193 ? -5.230 17.270 4.240 1.00 89.69 193 ALA A O 1
ATOM 1414 N N . TYR A 1 194 ? -7.388 16.697 4.496 1.00 88.56 194 TYR A N 1
ATOM 1415 C CA . TYR A 1 194 ? -7.935 18.014 4.163 1.00 88.56 194 TYR A CA 1
ATOM 1416 C C . TYR A 1 194 ? -7.547 19.062 5.214 1.00 88.56 194 TYR A C 1
ATOM 1418 O O . TYR A 1 194 ? -7.004 20.114 4.871 1.00 88.56 194 TYR A O 1
ATOM 1426 N N . ASN A 1 195 ? -7.729 18.743 6.496 1.00 90.06 195 ASN A N 1
ATOM 1427 C CA . ASN A 1 195 ? -7.417 19.646 7.603 1.00 90.06 195 ASN A CA 1
ATOM 1428 C C . ASN A 1 195 ? -5.922 19.980 7.672 1.00 90.06 195 ASN A C 1
ATOM 1430 O O . ASN A 1 195 ? -5.559 21.137 7.880 1.00 90.06 195 ASN A O 1
ATOM 1434 N N . ARG A 1 196 ? -5.039 19.011 7.408 1.00 84.56 196 ARG A N 1
ATOM 1435 C CA . ARG A 1 196 ? -3.585 19.240 7.347 1.00 84.56 196 ARG A CA 1
ATOM 1436 C C . ARG A 1 196 ? -3.149 20.143 6.195 1.00 84.56 196 ARG A C 1
ATOM 1438 O O . ARG A 1 196 ? -2.099 20.769 6.290 1.00 84.56 196 ARG A O 1
ATOM 1445 N N . ARG A 1 197 ? -3.929 20.224 5.112 1.00 78.44 197 ARG A N 1
ATOM 1446 C CA . ARG A 1 197 ? -3.653 21.140 3.990 1.00 78.44 197 ARG A CA 1
ATOM 1447 C C . ARG A 1 197 ? -4.097 22.577 4.260 1.00 78.44 197 ARG A C 1
ATOM 1449 O O . ARG A 1 197 ? -3.567 23.478 3.619 1.00 78.44 197 ARG A O 1
ATOM 1456 N N . ILE A 1 198 ? -5.063 22.775 5.156 1.00 72.50 198 ILE A N 1
ATOM 1457 C CA . ILE A 1 198 ? -5.657 24.087 5.469 1.00 72.50 198 ILE A CA 1
ATOM 1458 C C . ILE A 1 198 ? -5.109 24.673 6.773 1.00 72.50 198 ILE A C 1
ATOM 1460 O O . ILE A 1 198 ? -5.153 25.887 6.961 1.00 72.50 198 ILE A O 1
ATOM 1464 N N . GLY A 1 199 ? -4.574 23.831 7.662 1.00 55.19 199 GLY A N 1
ATOM 1465 C CA . GLY A 1 199 ? -3.943 24.265 8.903 1.00 55.19 199 GLY A CA 1
ATOM 1466 C C . GLY A 1 199 ? -2.858 25.325 8.666 1.00 55.19 199 GLY A C 1
ATOM 1467 O O . GLY A 1 199 ? -2.223 25.327 7.606 1.00 55.19 199 GLY A O 1
ATOM 1468 N N . PRO A 1 200 ? -2.652 26.245 9.629 1.00 49.38 200 PRO A N 1
ATOM 1469 C CA . PRO A 1 200 ? -1.699 27.335 9.477 1.00 49.38 200 PRO A CA 1
ATOM 1470 C C . PRO A 1 200 ? -0.332 26.758 9.119 1.00 49.38 200 PRO A C 1
ATOM 1472 O O . PRO A 1 200 ? 0.128 25.813 9.765 1.00 49.38 200 PRO A O 1
ATOM 1475 N N . ALA A 1 201 ? 0.293 27.308 8.072 1.00 49.41 201 ALA A N 1
ATOM 1476 C CA . ALA A 1 201 ? 1.671 26.992 7.734 1.00 49.41 201 ALA A CA 1
ATOM 1477 C C . ALA A 1 201 ? 2.490 27.091 9.023 1.00 49.41 201 ALA A C 1
ATOM 1479 O O . ALA A 1 201 ? 2.489 28.143 9.667 1.00 49.41 201 ALA A O 1
ATOM 1480 N N . ALA A 1 202 ? 3.101 25.979 9.440 1.00 45.47 202 ALA A N 1
ATOM 1481 C CA . ALA A 1 202 ? 3.972 25.984 10.602 1.00 45.47 202 ALA A CA 1
ATOM 1482 C C . ALA A 1 202 ? 4.969 27.145 10.433 1.00 45.47 202 ALA A C 1
ATOM 1484 O O . ALA A 1 202 ? 5.510 27.294 9.331 1.00 45.47 202 ALA A O 1
ATOM 1485 N N . PRO A 1 203 ? 5.167 27.999 11.454 1.00 43.44 203 PRO A N 1
ATOM 1486 C CA . PRO A 1 203 ? 6.183 29.035 11.373 1.00 43.44 203 PRO A CA 1
ATOM 1487 C C . PRO A 1 203 ? 7.526 28.344 11.110 1.00 43.44 203 PRO A C 1
ATOM 1489 O O . PRO A 1 203 ? 7.909 27.437 11.852 1.00 43.44 203 PRO A O 1
ATOM 1492 N N . GLY A 1 204 ? 8.142 28.702 9.982 1.00 42.62 204 GLY A N 1
ATOM 1493 C CA . GLY A 1 204 ? 9.451 28.205 9.560 1.00 42.62 204 GLY A CA 1
ATOM 1494 C C . GLY A 1 204 ? 10.595 28.812 10.352 1.00 42.62 204 GLY A C 1
ATOM 1495 O O . GLY A 1 204 ? 10.382 29.869 10.988 1.00 42.62 204 GLY A O 1
#